Protein AF-A0A672KM22-F1 (afdb_monomer)

Structure (mmCIF, N/CA/C/O backbone):
data_AF-A0A672KM22-F1
#
_entry.id   AF-A0A672KM22-F1
#
loop_
_atom_site.group_PDB
_atom_site.id
_atom_site.type_symbol
_atom_site.label_atom_id
_atom_site.label_alt_id
_atom_site.label_comp_id
_atom_site.label_asym_id
_atom_site.label_entity_id
_atom_site.label_seq_id
_atom_site.pdbx_PDB_ins_code
_atom_site.Cartn_x
_atom_site.Cartn_y
_atom_site.Cartn_z
_atom_site.occupancy
_atom_site.B_iso_or_equiv
_atom_site.auth_seq_id
_atom_site.auth_comp_id
_atom_site.auth_asym_id
_atom_site.auth_atom_id
_atom_site.pdbx_PDB_model_num
ATOM 1 N N . MET A 1 1 ? -13.337 14.377 15.988 1.00 56.75 1 MET A N 1
ATOM 2 C CA . MET A 1 1 ? -12.026 13.808 15.593 1.00 56.75 1 MET A CA 1
ATOM 3 C C . MET A 1 1 ? -11.853 12.533 16.391 1.00 56.75 1 MET A C 1
ATOM 5 O O . MET A 1 1 ? -11.995 12.604 17.599 1.00 56.75 1 MET A O 1
ATOM 9 N N . LEU A 1 2 ? -11.592 11.397 15.748 1.00 61.38 2 LEU A N 1
ATOM 10 C CA . LEU A 1 2 ? -11.259 10.152 16.447 1.00 61.38 2 LEU A CA 1
ATOM 11 C C . LEU A 1 2 ? -9.819 9.777 16.088 1.00 61.38 2 LEU A C 1
ATOM 13 O O . LEU A 1 2 ? -9.446 9.804 14.911 1.00 61.38 2 LEU A O 1
ATOM 17 N N . PHE A 1 3 ? -9.016 9.470 17.103 1.00 71.12 3 PHE A N 1
ATOM 18 C CA . PHE A 1 3 ? -7.642 8.998 16.961 1.00 71.12 3 PHE A CA 1
ATOM 19 C C . PHE A 1 3 ? -7.593 7.546 17.422 1.00 71.12 3 PHE A C 1
ATOM 21 O O . PHE A 1 3 ? -8.008 7.242 18.535 1.00 71.12 3 PHE A O 1
ATOM 28 N N . SER A 1 4 ? -7.085 6.646 16.578 1.00 74.19 4 SER A N 1
ATOM 29 C CA . SER A 1 4 ? -6.873 5.251 16.969 1.00 74.19 4 SER A CA 1
ATOM 30 C C . SER A 1 4 ? -5.420 4.855 16.747 1.00 74.19 4 SER A C 1
ATOM 32 O O . SER A 1 4 ? -4.887 4.973 15.639 1.00 74.19 4 SER A O 1
ATOM 34 N N . SER A 1 5 ? -4.772 4.415 17.824 1.00 79.06 5 SER A N 1
ATOM 35 C CA . SER A 1 5 ? -3.373 3.997 17.834 1.00 79.06 5 SER A CA 1
ATOM 36 C C . SER A 1 5 ? -3.252 2.628 18.481 1.00 79.06 5 SER A C 1
ATOM 38 O O . SER A 1 5 ? -3.821 2.389 19.537 1.00 79.06 5 SER A O 1
ATOM 40 N N . SER A 1 6 ? -2.505 1.727 17.850 1.00 83.56 6 SER A N 1
ATOM 41 C CA . SER A 1 6 ? -2.311 0.363 18.349 1.00 83.56 6 SER A CA 1
ATOM 42 C C . SER A 1 6 ? -0.850 -0.081 18.226 1.00 83.56 6 SER A C 1
ATOM 44 O O . SER A 1 6 ? -0.169 0.216 17.236 1.00 83.56 6 SER A O 1
ATOM 46 N N . ARG A 1 7 ? -0.348 -0.772 19.260 1.00 85.75 7 ARG A N 1
ATOM 47 C CA . ARG A 1 7 ? 1.006 -1.343 19.322 1.00 85.75 7 ARG A CA 1
ATOM 48 C C . ARG A 1 7 ? 0.921 -2.828 19.652 1.00 85.75 7 ARG A C 1
ATOM 50 O O . ARG A 1 7 ? 0.237 -3.194 20.595 1.00 85.75 7 ARG A O 1
ATOM 57 N N . PHE A 1 8 ? 1.650 -3.649 18.904 1.00 83.75 8 PHE A N 1
ATOM 58 C CA . PHE A 1 8 ? 1.714 -5.092 19.122 1.00 83.75 8 PHE A CA 1
ATOM 59 C C . PHE A 1 8 ? 3.167 -5.572 19.066 1.00 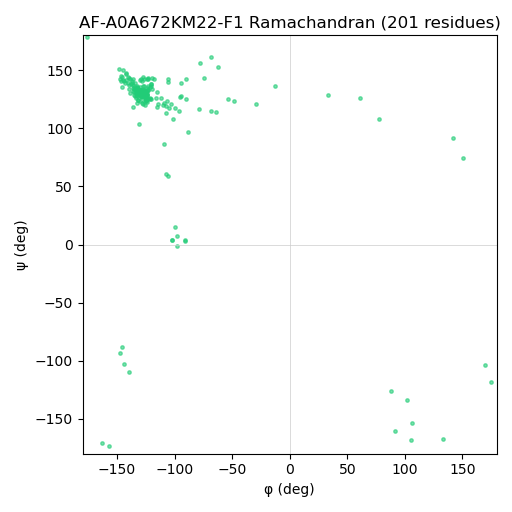83.75 8 PHE A C 1
ATOM 61 O O . PHE A 1 8 ? 3.911 -5.190 18.153 1.00 83.75 8 PHE A O 1
ATOM 68 N N . VAL A 1 9 ? 3.553 -6.408 20.031 1.00 86.44 9 VAL A N 1
ATOM 69 C CA . VAL A 1 9 ? 4.860 -7.072 20.108 1.00 86.44 9 VAL A CA 1
ATOM 70 C C . VAL A 1 9 ? 4.618 -8.561 20.333 1.00 86.44 9 VAL A C 1
ATOM 72 O O . VAL A 1 9 ? 3.845 -8.911 21.217 1.00 86.44 9 VAL A O 1
ATOM 75 N N . ALA A 1 10 ? 5.237 -9.424 19.528 1.00 81.25 10 ALA A N 1
ATOM 76 C CA . ALA A 1 10 ? 5.076 -10.873 19.656 1.00 81.25 10 ALA A CA 1
ATOM 77 C C . ALA A 1 10 ? 6.365 -11.642 19.322 1.00 81.25 10 ALA A C 1
ATOM 79 O O . ALA A 1 10 ? 7.154 -11.232 18.464 1.00 81.25 10 ALA A O 1
ATOM 80 N N . SER A 1 11 ? 6.544 -12.796 19.956 1.00 77.50 11 SER A N 1
ATOM 81 C CA . SER A 1 11 ? 7.552 -13.811 19.644 1.00 77.50 11 SER A CA 1
ATOM 82 C C . SER A 1 11 ? 6.824 -15.072 19.154 1.00 77.50 11 SER A C 1
ATOM 84 O O . SER A 1 11 ? 6.003 -15.613 19.884 1.00 77.50 11 SER A O 1
ATOM 86 N N . SER A 1 12 ? 7.101 -15.534 17.922 1.00 78.62 12 SER A N 1
ATOM 87 C CA . SER A 1 12 ? 6.491 -16.690 17.198 1.00 78.62 12 SER A CA 1
ATOM 88 C C . SER A 1 12 ? 5.491 -16.331 16.071 1.00 78.62 12 SER A C 1
ATOM 90 O O . SER A 1 12 ? 5.490 -15.205 15.573 1.00 78.62 12 SER A O 1
ATOM 92 N N . ARG A 1 13 ? 4.732 -17.317 15.539 1.00 81.25 13 ARG A N 1
ATOM 93 C CA . ARG A 1 13 ? 3.778 -17.123 14.422 1.00 81.25 13 ARG A CA 1
ATOM 94 C C . ARG A 1 13 ? 2.651 -16.179 14.860 1.00 81.25 13 ARG A C 1
ATOM 96 O O . ARG A 1 13 ? 1.842 -16.562 15.693 1.00 81.25 13 ARG A O 1
ATOM 103 N N . PHE A 1 14 ? 2.568 -14.991 14.265 1.00 82.69 14 PHE A N 1
ATOM 104 C CA . PHE A 1 14 ? 1.552 -13.988 14.603 1.00 82.69 14 PHE A CA 1
ATOM 105 C C . PHE A 1 14 ? 0.841 -13.464 13.347 1.00 82.69 14 PHE A C 1
ATOM 107 O O . PHE A 1 14 ? 1.466 -13.268 12.298 1.00 82.69 14 PHE A O 1
ATOM 114 N N . VAL A 1 15 ? -0.468 -13.231 13.451 1.00 81.88 15 VAL A N 1
ATOM 115 C CA . VAL A 1 15 ? -1.284 -12.591 12.414 1.00 81.88 15 VAL A CA 1
ATOM 116 C C . VAL A 1 15 ? -2.022 -11.425 13.051 1.00 81.88 15 VAL A C 1
ATOM 118 O O . VAL A 1 15 ? -2.750 -11.614 14.019 1.00 81.88 15 VAL A O 1
ATOM 121 N N . ALA A 1 16 ? -1.846 -10.226 12.503 1.00 82.00 16 ALA A N 1
ATOM 122 C CA . ALA A 1 16 ? -2.579 -9.049 12.943 1.00 82.00 16 ALA A CA 1
ATOM 123 C C . ALA A 1 16 ? -3.387 -8.431 11.809 1.00 82.00 16 ALA A C 1
ATOM 125 O O . ALA A 1 16 ? -2.884 -8.213 10.700 1.00 82.00 16 ALA A O 1
ATOM 126 N N . SER A 1 17 ? -4.627 -8.076 12.122 1.00 82.31 17 SER A N 1
ATOM 127 C CA . SER A 1 17 ? -5.545 -7.427 11.197 1.00 82.31 17 SER A CA 1
ATOM 128 C C . SER A 1 17 ? -6.200 -6.238 11.874 1.00 82.31 17 SER A C 1
ATOM 130 O O . SER A 1 17 ? -6.771 -6.366 12.951 1.00 82.31 17 SER A O 1
ATOM 132 N N . SER A 1 18 ? -6.135 -5.075 11.233 1.00 84.12 18 SER A N 1
ATOM 133 C CA . SER A 1 18 ? -6.836 -3.877 11.687 1.00 84.12 18 SER A CA 1
ATOM 134 C C . SER A 1 18 ? -7.712 -3.309 10.572 1.00 84.12 18 SER A C 1
ATOM 136 O O . SER A 1 18 ? -7.283 -3.172 9.421 1.00 84.12 18 SER A O 1
ATOM 138 N N . ARG A 1 19 ? -8.971 -2.999 10.901 1.00 85.19 19 ARG A N 1
ATOM 139 C CA . ARG A 1 19 ? -9.923 -2.359 9.988 1.00 85.19 19 ARG A CA 1
ATOM 140 C C . ARG A 1 19 ? -10.446 -1.085 10.626 1.00 85.19 19 ARG A C 1
ATOM 142 O O . ARG A 1 19 ? -10.983 -1.120 11.723 1.00 85.19 19 ARG A O 1
ATOM 149 N N . PHE A 1 20 ? -10.328 0.016 9.900 1.00 82.75 20 PHE A N 1
ATOM 150 C CA . PHE A 1 20 ? -10.847 1.306 10.329 1.00 82.75 20 PHE A CA 1
ATOM 151 C C . PHE A 1 20 ? -11.779 1.858 9.259 1.00 82.75 20 PHE A C 1
ATOM 153 O O . PHE A 1 20 ? -11.434 1.880 8.071 1.00 82.75 20 PHE A O 1
ATOM 160 N N . VAL A 1 21 ? -12.958 2.288 9.696 1.00 85.38 21 VAL A N 1
ATOM 161 C CA . VAL A 1 21 ? -13.950 2.984 8.879 1.00 85.38 21 VAL A CA 1
ATOM 162 C C . VAL A 1 21 ? -14.260 4.294 9.581 1.00 85.38 21 VAL A C 1
ATOM 164 O O . VAL A 1 21 ? -14.536 4.291 10.776 1.00 85.38 21 VAL A O 1
ATOM 167 N N . ALA A 1 22 ? -14.163 5.407 8.863 1.00 79.12 22 ALA A N 1
ATOM 168 C CA . ALA A 1 22 ? -14.443 6.717 9.430 1.00 79.12 22 ALA A CA 1
ATOM 169 C C . ALA A 1 22 ? -15.209 7.603 8.449 1.00 79.12 22 ALA A C 1
ATOM 171 O O . ALA A 1 22 ? -14.930 7.619 7.248 1.00 79.12 22 ALA A O 1
ATOM 172 N N . TYR A 1 23 ? -16.115 8.397 9.006 1.00 77.75 23 TYR A N 1
ATOM 173 C CA . TYR A 1 23 ? -16.799 9.492 8.336 1.00 77.75 23 TYR A CA 1
ATOM 174 C C . TYR A 1 23 ? -16.240 10.780 8.961 1.00 77.75 23 TYR A C 1
ATOM 176 O O . TYR A 1 23 ? -16.332 10.947 10.175 1.00 77.75 23 TYR A O 1
ATOM 184 N N . SER A 1 24 ? -15.618 11.671 8.176 1.00 82.00 24 SER A N 1
ATOM 185 C CA . SER A 1 24 ? -14.937 12.921 8.612 1.00 82.00 24 SER A CA 1
ATOM 186 C C . SER A 1 24 ? -13.425 12.811 8.930 1.00 82.00 24 SER A C 1
ATOM 188 O O . SER A 1 24 ? -12.726 11.948 8.402 1.00 82.00 24 SER A O 1
ATOM 190 N N . ARG A 1 25 ? -12.863 13.775 9.693 1.00 82.19 25 ARG A N 1
ATOM 191 C CA . ARG A 1 25 ? -11.418 13.882 10.004 1.00 82.19 25 ARG A CA 1
ATOM 192 C C . ARG A 1 25 ? -10.964 12.738 10.924 1.00 82.19 25 ARG A C 1
ATOM 194 O O . ARG A 1 25 ? -11.364 12.711 12.090 1.00 82.19 25 ARG A O 1
ATOM 201 N N . PHE A 1 26 ? -10.084 11.867 10.427 1.00 82.56 26 PHE A N 1
ATOM 202 C CA . PHE A 1 26 ? -9.570 10.710 11.171 1.00 82.56 26 PHE A CA 1
ATOM 203 C C . PHE A 1 26 ? -8.069 10.486 10.956 1.00 82.56 26 PHE A C 1
ATOM 205 O O . PHE A 1 26 ? -7.558 10.640 9.841 1.00 82.56 26 PHE A O 1
ATOM 212 N N . ALA A 1 27 ? -7.378 10.077 12.022 1.00 82.81 27 ALA A N 1
ATOM 213 C CA . ALA A 1 27 ? -5.979 9.675 11.975 1.00 82.81 27 ALA A CA 1
ATOM 214 C C . ALA A 1 27 ? -5.774 8.313 12.650 1.00 82.81 27 ALA A C 1
ATOM 216 O O . ALA A 1 27 ? -6.211 8.082 13.778 1.00 82.81 27 ALA A O 1
ATOM 217 N N . ALA A 1 28 ? -5.079 7.42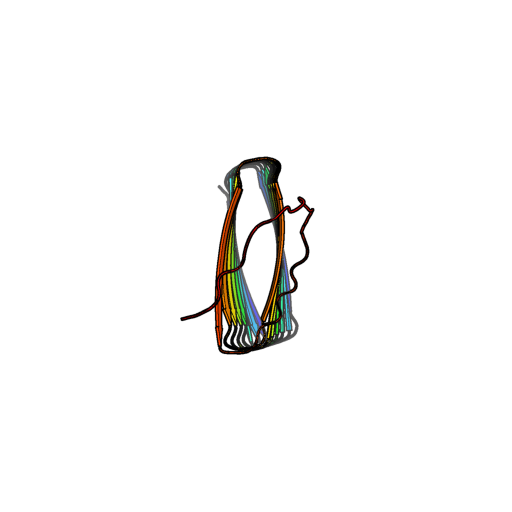3 11.945 1.00 82.25 28 ALA A N 1
ATOM 218 C CA . ALA A 1 28 ? -4.834 6.053 12.366 1.00 82.25 28 ALA A CA 1
ATOM 219 C C . ALA A 1 28 ? -3.339 5.751 12.418 1.00 82.25 28 ALA A C 1
ATOM 221 O O . ALA A 1 28 ? -2.606 6.052 11.467 1.00 82.25 28 ALA A O 1
ATOM 222 N N . SER A 1 29 ? -2.896 5.078 13.477 1.00 83.38 29 SER A N 1
ATOM 223 C CA . SER A 1 29 ? -1.536 4.559 13.545 1.00 83.38 29 SER A CA 1
ATOM 224 C C . SER A 1 29 ? -1.485 3.119 14.047 1.00 83.38 29 SER A C 1
ATOM 226 O O . SER A 1 29 ? -2.187 2.729 14.978 1.00 83.38 29 SER A O 1
ATOM 228 N N . SER A 1 30 ? -0.632 2.307 13.426 1.00 84.31 30 SER A N 1
ATOM 229 C CA . SER A 1 30 ? -0.354 0.957 13.91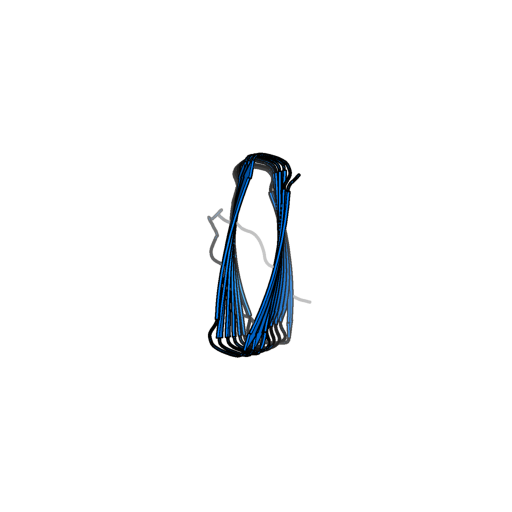6 1.00 84.31 30 SER A CA 1
ATOM 230 C C . SER A 1 30 ? 1.140 0.670 13.876 1.00 84.31 30 SER A C 1
ATOM 232 O O . SER A 1 30 ? 1.815 0.963 12.880 1.00 84.31 30 SER A O 1
ATOM 234 N N . ARG A 1 31 ? 1.662 0.099 14.965 1.00 85.94 31 ARG A N 1
ATOM 235 C CA . ARG A 1 31 ? 3.048 -0.361 15.070 1.00 85.94 31 ARG A CA 1
ATOM 236 C C . ARG A 1 31 ? 3.086 -1.826 15.466 1.00 85.94 31 ARG A C 1
ATOM 238 O O . ARG A 1 31 ? 2.525 -2.208 16.486 1.00 85.94 31 ARG A O 1
ATOM 245 N N . PHE A 1 32 ? 3.821 -2.609 14.693 1.00 84.81 32 PHE A N 1
ATOM 246 C CA . PHE A 1 32 ? 4.000 -4.027 14.949 1.00 84.81 32 PHE A CA 1
ATOM 247 C C . PHE A 1 32 ? 5.484 -4.381 14.979 1.00 84.81 32 PHE A C 1
ATOM 249 O O . PHE A 1 32 ? 6.240 -3.963 14.094 1.00 84.81 32 PHE A O 1
ATOM 256 N N . VAL A 1 33 ? 5.887 -5.144 15.991 1.00 86.38 33 VAL A N 1
ATOM 257 C CA . VAL A 1 33 ? 7.234 -5.702 16.136 1.00 86.38 33 VAL A CA 1
ATOM 258 C C . VAL A 1 33 ? 7.102 -7.201 16.361 1.00 86.38 33 VAL A C 1
ATOM 260 O O . VAL A 1 33 ? 6.337 -7.621 17.223 1.00 86.38 33 VAL A O 1
ATOM 263 N N . ALA A 1 34 ? 7.816 -8.013 15.588 1.00 82.81 34 ALA A N 1
ATOM 264 C CA . ALA A 1 34 ? 7.763 -9.459 15.761 1.00 82.81 34 ALA A CA 1
ATOM 265 C C . ALA A 1 34 ? 9.122 -10.137 15.588 1.00 82.81 34 ALA A C 1
ATOM 267 O O . ALA A 1 34 ? 9.904 -9.785 14.704 1.00 82.81 34 ALA A O 1
ATOM 268 N N . TYR A 1 35 ? 9.345 -11.174 16.386 1.00 80.81 35 TYR A N 1
ATOM 269 C CA . TYR A 1 35 ? 10.457 -12.107 16.246 1.00 80.81 35 TYR A CA 1
ATOM 270 C C . TYR A 1 35 ? 9.856 -13.421 15.727 1.00 80.81 35 TYR A C 1
ATOM 272 O O . TYR A 1 35 ? 9.073 -14.031 16.449 1.00 80.81 35 TYR A O 1
ATOM 280 N N . SER A 1 36 ? 10.170 -13.838 14.485 1.00 83.50 36 SER A N 1
ATOM 281 C CA . SER A 1 36 ? 9.603 -14.993 13.721 1.00 83.50 36 SER A CA 1
ATOM 282 C C . SER A 1 36 ? 8.631 -14.643 12.565 1.00 83.50 36 SER A C 1
ATOM 284 O O . SER A 1 36 ? 8.801 -13.628 11.887 1.00 83.50 36 SER A O 1
ATOM 286 N N . ARG A 1 37 ? 7.697 -15.550 12.208 1.00 83.56 37 ARG A N 1
ATOM 287 C CA . ARG A 1 37 ? 6.777 -15.387 11.064 1.00 83.56 37 ARG A CA 1
ATOM 288 C C . ARG A 1 37 ? 5.637 -14.450 11.447 1.00 83.56 37 ARG A C 1
ATOM 290 O O . ARG A 1 37 ? 4.823 -14.807 12.290 1.00 83.56 37 ARG A O 1
ATOM 297 N N . PHE A 1 38 ? 5.538 -13.310 10.779 1.00 83.94 38 PHE A N 1
ATOM 298 C CA . PHE A 1 38 ? 4.506 -12.321 11.062 1.00 83.94 38 PHE A CA 1
ATOM 299 C C . PHE A 1 38 ? 3.786 -11.878 9.787 1.00 83.94 38 PHE A C 1
ATOM 301 O O . PHE A 1 38 ? 4.420 -11.510 8.793 1.00 83.94 38 PHE A O 1
ATOM 308 N N . VAL A 1 39 ? 2.454 -11.921 9.821 1.00 84.25 39 VAL A N 1
ATOM 309 C CA . VAL A 1 39 ? 1.590 -11.404 8.758 1.00 84.25 39 VAL A CA 1
ATOM 310 C C . VAL A 1 39 ? 0.764 -10.265 9.319 1.00 84.25 39 VAL A C 1
ATOM 312 O O . VAL A 1 39 ? 0.071 -10.422 10.320 1.00 84.25 39 VAL A O 1
ATOM 315 N N . ALA A 1 40 ? 0.816 -9.118 8.658 1.00 83.00 40 ALA A N 1
ATOM 316 C CA . ALA A 1 40 ? 0.072 -7.954 9.085 1.00 83.00 40 ALA A CA 1
ATOM 317 C C . ALA A 1 40 ? -0.780 -7.395 7.956 1.00 83.00 40 ALA A C 1
ATOM 319 O O . ALA A 1 40 ? -0.331 -7.254 6.815 1.00 83.00 40 ALA A O 1
ATOM 320 N N . SER A 1 41 ? -2.013 -7.045 8.289 1.00 83.31 41 SER A N 1
ATOM 321 C CA . SER A 1 41 ? -2.956 -6.456 7.358 1.00 83.31 41 SER A CA 1
ATOM 322 C C . SER A 1 41 ? -3.623 -5.238 7.976 1.00 83.31 41 SER A C 1
ATOM 324 O O . SER A 1 41 ? -4.052 -5.252 9.129 1.00 83.31 41 SER A O 1
ATOM 326 N N . SER A 1 42 ? -3.715 -4.166 7.199 1.00 83.50 42 SER A N 1
ATOM 327 C CA . SER A 1 42 ? -4.459 -2.982 7.608 1.00 83.50 42 SER A CA 1
ATOM 328 C C . SER A 1 42 ? -5.336 -2.501 6.465 1.00 83.50 42 SER A C 1
ATOM 330 O O . SER A 1 42 ? -4.867 -2.312 5.336 1.00 83.50 42 SER A O 1
ATOM 332 N N . ARG A 1 43 ? -6.625 -2.316 6.758 1.00 84.75 43 ARG A N 1
ATOM 333 C CA . ARG A 1 43 ? -7.607 -1.772 5.823 1.00 84.75 43 ARG A CA 1
ATOM 334 C C . ARG A 1 43 ? -8.208 -0.501 6.390 1.00 84.75 43 ARG A C 1
ATOM 336 O O . ARG A 1 43 ? -8.802 -0.511 7.462 1.00 84.75 43 ARG A O 1
ATOM 343 N N . PHE A 1 44 ? -8.123 0.563 5.613 1.00 83.31 44 PHE A N 1
ATOM 344 C CA . PHE A 1 44 ? -8.702 1.843 5.978 1.00 83.31 44 PHE A CA 1
ATOM 345 C C . PHE A 1 44 ? -9.663 2.298 4.890 1.00 83.31 44 PHE A C 1
ATOM 347 O O . PHE A 1 44 ? -9.328 2.274 3.701 1.00 83.31 44 PHE A O 1
ATOM 354 N N . VAL A 1 45 ? -10.865 2.678 5.306 1.00 85.00 45 VAL A N 1
ATOM 355 C CA . VAL A 1 45 ? -11.901 3.244 4.445 1.00 85.00 45 VAL A CA 1
ATOM 356 C C . VAL A 1 45 ? -12.357 4.546 5.077 1.00 85.00 45 VAL A C 1
ATOM 358 O O . VAL A 1 45 ? -12.695 4.568 6.257 1.00 85.00 45 VAL A O 1
ATOM 361 N N . ALA A 1 46 ? -12.351 5.630 4.311 1.00 81.94 46 ALA A N 1
ATOM 362 C CA . ALA A 1 46 ? -12.806 6.910 4.826 1.00 81.94 46 ALA A CA 1
ATOM 363 C C . ALA A 1 46 ? -13.569 7.726 3.791 1.00 81.94 46 ALA A C 1
ATOM 365 O O . ALA A 1 46 ? -13.241 7.711 2.603 1.00 81.94 46 ALA A O 1
ATOM 366 N N . SER A 1 47 ? -14.531 8.500 4.276 1.00 79.19 47 SER A N 1
ATOM 367 C CA . SER A 1 47 ? -15.113 9.627 3.558 1.00 79.19 47 SER A CA 1
ATOM 368 C C . SER A 1 47 ? -14.650 10.923 4.228 1.00 79.19 47 SER A C 1
ATOM 370 O O . SER A 1 47 ? -14.878 11.123 5.420 1.00 79.19 47 SER A O 1
ATOM 372 N N . SER A 1 48 ? -13.977 11.806 3.475 1.00 83.62 48 SER A N 1
ATOM 373 C CA . SER A 1 48 ? -13.351 13.086 3.895 1.00 83.62 48 SER A CA 1
ATOM 374 C C . SER A 1 48 ? -11.818 13.070 4.092 1.00 83.62 48 SER A C 1
ATOM 376 O O . SER A 1 48 ? -11.080 12.684 3.185 1.00 83.62 48 SER A O 1
ATOM 378 N N . ARG A 1 49 ? -11.295 13.638 5.199 1.00 82.56 49 ARG A N 1
ATOM 379 C CA . ARG A 1 49 ? -9.851 13.823 5.448 1.00 82.56 49 ARG A CA 1
ATOM 380 C C . ARG A 1 49 ? -9.327 12.684 6.306 1.00 82.56 49 ARG A C 1
ATOM 382 O O . ARG A 1 49 ? -9.674 12.597 7.480 1.00 82.56 49 ARG A O 1
ATOM 389 N N . PHE A 1 50 ? -8.439 11.879 5.746 1.00 83.50 50 PHE A N 1
ATOM 390 C CA . PHE A 1 50 ? -7.912 10.710 6.427 1.00 83.50 50 PHE A CA 1
ATOM 391 C C . PHE A 1 50 ? -6.386 10.630 6.327 1.00 83.50 50 PHE A C 1
ATOM 393 O O . PHE A 1 50 ? -5.812 10.807 5.247 1.00 83.50 50 PHE A O 1
ATOM 400 N N . VAL A 1 51 ? -5.740 10.319 7.451 1.00 83.69 51 VAL A N 1
ATOM 401 C CA . VAL A 1 51 ? -4.300 10.059 7.530 1.00 83.69 51 VAL A CA 1
ATOM 402 C C . VAL A 1 51 ? -4.068 8.693 8.164 1.00 83.69 51 VAL A C 1
ATOM 404 O O . VAL A 1 51 ? -4.508 8.451 9.284 1.00 83.69 51 VAL A O 1
ATOM 407 N N . ALA A 1 52 ? -3.337 7.810 7.487 1.00 82.50 52 ALA A N 1
ATOM 408 C CA . ALA A 1 52 ? -2.866 6.574 8.101 1.00 82.50 52 ALA A CA 1
ATOM 409 C C . ALA A 1 52 ? -1.364 6.412 8.037 1.00 82.50 52 ALA A C 1
ATOM 411 O O . ALA A 1 52 ? -0.706 6.677 7.025 1.00 82.50 52 ALA A O 1
ATOM 412 N N . TYR A 1 53 ? -0.860 5.851 9.124 1.00 82.50 53 TYR A N 1
ATOM 413 C CA . TYR A 1 53 ? 0.520 5.476 9.255 1.00 82.50 53 TYR A CA 1
ATOM 414 C C . TYR A 1 53 ? 0.641 4.031 9.742 1.00 82.50 53 TYR A C 1
ATOM 416 O O . TYR A 1 53 ? 0.052 3.647 10.751 1.00 82.50 53 TYR A O 1
ATOM 424 N N . SER A 1 54 ? 1.467 3.233 9.072 1.00 82.75 54 SER A N 1
ATOM 425 C CA . SER A 1 54 ? 1.765 1.871 9.522 1.00 82.75 54 SER A CA 1
ATOM 426 C C . SER A 1 54 ? 3.271 1.630 9.582 1.00 82.75 54 SER A C 1
ATOM 428 O O . SER A 1 54 ? 4.002 1.926 8.633 1.00 82.75 54 SER A O 1
ATOM 430 N N . ARG A 1 55 ? 3.740 1.105 10.718 1.00 84.81 55 ARG A N 1
ATOM 431 C CA . ARG A 1 55 ? 5.143 0.760 10.982 1.00 84.81 55 ARG A CA 1
ATOM 432 C C . ARG A 1 55 ? 5.238 -0.724 11.308 1.00 84.81 55 ARG A C 1
ATOM 434 O O . ARG A 1 55 ? 4.606 -1.178 12.257 1.00 84.81 55 ARG A O 1
ATOM 441 N N . PHE A 1 56 ? 6.071 -1.451 10.579 1.00 84.81 56 PHE A N 1
ATOM 442 C CA . PHE A 1 56 ? 6.306 -2.862 10.856 1.00 84.81 56 PHE A CA 1
ATOM 443 C C . PHE A 1 56 ? 7.801 -3.160 10.890 1.00 84.81 56 PHE A C 1
ATOM 445 O O . PHE A 1 56 ? 8.545 -2.729 10.002 1.00 84.81 56 PHE A O 1
ATOM 452 N N . ALA A 1 57 ? 8.221 -3.881 11.926 1.00 86.31 57 ALA A N 1
ATOM 453 C CA . ALA A 1 57 ? 9.580 -4.359 12.112 1.00 86.31 57 ALA A CA 1
ATOM 454 C C . ALA A 1 57 ? 9.555 -5.859 12.416 1.00 86.31 57 ALA A C 1
ATOM 456 O O . ALA A 1 57 ? 8.761 -6.301 13.246 1.00 86.31 57 ALA A O 1
ATOM 457 N N . ALA A 1 58 ? 10.406 -6.638 11.753 1.00 84.12 58 ALA A N 1
ATOM 458 C CA . ALA A 1 58 ? 10.485 -8.066 12.024 1.00 84.12 58 ALA A CA 1
ATOM 459 C C . ALA A 1 58 ? 11.886 -8.645 11.834 1.00 84.12 58 ALA A C 1
ATOM 461 O O . ALA A 1 58 ? 12.584 -8.319 10.874 1.00 84.12 58 ALA A O 1
ATOM 462 N N . SER A 1 59 ? 12.253 -9.586 12.695 1.00 81.56 59 SER A N 1
ATOM 463 C CA . SER A 1 59 ? 13.498 -10.353 12.615 1.00 81.56 59 SER A CA 1
ATOM 464 C C . SER A 1 59 ? 13.233 -11.783 12.136 1.00 81.56 59 SER A C 1
ATOM 466 O O . SER A 1 59 ? 13.459 -12.732 12.874 1.00 81.56 59 SER A O 1
ATOM 468 N N . SER A 1 60 ? 12.645 -11.951 10.936 1.00 83.44 60 SER A N 1
ATOM 469 C CA . SER A 1 60 ? 12.491 -13.239 10.214 1.00 83.44 60 SER A CA 1
ATOM 470 C C . SER A 1 60 ? 11.658 -13.074 8.921 1.00 83.44 60 SER A C 1
ATOM 472 O O . SER A 1 60 ? 12.069 -12.373 7.993 1.00 83.44 60 SER A O 1
ATOM 474 N N . ARG A 1 61 ? 10.498 -13.749 8.813 1.00 84.31 61 ARG A N 1
ATOM 475 C CA . ARG A 1 61 ? 9.599 -13.733 7.654 1.00 84.31 61 ARG A CA 1
ATOM 476 C C . ARG A 1 61 ? 8.464 -12.778 7.950 1.00 84.31 61 ARG A C 1
ATOM 478 O O . ARG A 1 61 ? 7.674 -13.032 8.852 1.00 84.31 61 ARG A O 1
ATOM 485 N N . PHE A 1 62 ? 8.368 -11.729 7.157 1.00 84.44 62 PHE A N 1
ATOM 486 C CA . PHE A 1 62 ? 7.360 -10.712 7.336 1.00 84.44 62 PHE A CA 1
ATOM 487 C C . PHE A 1 62 ? 6.605 -10.447 6.045 1.00 84.44 62 PHE A C 1
ATOM 489 O O . PHE A 1 62 ? 7.207 -10.234 4.988 1.00 84.44 62 PHE A O 1
ATOM 496 N N . VAL A 1 63 ? 5.281 -10.447 6.158 1.00 84.81 63 VAL A N 1
ATOM 497 C CA . VAL A 1 63 ? 4.380 -10.115 5.063 1.00 84.81 63 VAL A CA 1
ATOM 498 C C . VAL A 1 63 ? 3.437 -9.011 5.507 1.00 84.81 63 VAL A C 1
ATOM 500 O O . VAL A 1 63 ? 2.739 -9.146 6.509 1.00 84.81 63 VAL A O 1
ATOM 503 N N . ALA A 1 64 ? 3.390 -7.934 4.730 1.00 83.50 64 ALA A N 1
ATOM 504 C CA . ALA A 1 64 ? 2.465 -6.840 4.958 1.00 83.50 64 ALA A CA 1
ATOM 505 C C . ALA A 1 64 ? 1.532 -6.570 3.802 1.00 83.50 64 ALA A C 1
ATOM 507 O O . ALA A 1 64 ? 1.952 -6.441 2.649 1.00 83.50 64 ALA A O 1
ATOM 508 N N . TYR A 1 65 ? 0.284 -6.323 4.169 1.00 83.12 65 TYR A N 1
ATOM 509 C CA . TYR A 1 65 ? -0.743 -5.845 3.273 1.00 83.12 65 TYR A CA 1
ATOM 510 C C . TYR A 1 65 ? -1.332 -4.556 3.816 1.00 83.12 65 TYR A C 1
ATOM 512 O O . TYR A 1 65 ? -1.818 -4.495 4.944 1.00 83.12 65 TYR A O 1
ATOM 520 N N . SER A 1 66 ? -1.335 -3.519 2.992 1.00 82.50 66 SER A N 1
ATOM 521 C CA . SER A 1 66 ? -2.026 -2.282 3.314 1.00 82.50 66 SER A CA 1
ATOM 522 C C . SER A 1 66 ? -2.987 -1.915 2.191 1.00 82.50 66 SER A C 1
ATOM 524 O O . SER A 1 66 ? -2.631 -1.890 1.008 1.00 82.50 66 SER A O 1
ATOM 526 N N . ARG A 1 67 ? -4.253 -1.691 2.554 1.00 83.69 67 ARG A N 1
ATOM 527 C CA . ARG A 1 67 ? -5.292 -1.254 1.624 1.00 83.69 67 ARG A CA 1
ATOM 528 C C . ARG A 1 67 ? -5.941 0.008 2.143 1.00 83.69 67 ARG A C 1
ATOM 530 O O . ARG A 1 67 ? -6.455 0.034 3.258 1.00 83.69 67 ARG A O 1
ATOM 537 N N . PHE A 1 68 ? -5.991 1.010 1.284 1.00 83.19 68 PHE A N 1
ATOM 538 C CA . PHE A 1 68 ? -6.622 2.268 1.616 1.00 83.19 68 PHE A CA 1
ATOM 539 C C . PHE A 1 68 ? -7.567 2.704 0.509 1.00 83.19 68 PHE A C 1
ATOM 541 O O . PHE A 1 68 ? -7.218 2.658 -0.675 1.00 83.19 68 PHE A O 1
ATOM 548 N N . VAL A 1 69 ? -8.767 3.102 0.917 1.00 85.44 69 VAL A N 1
ATOM 549 C CA . VAL A 1 69 ? -9.822 3.602 0.040 1.00 85.44 69 VAL A CA 1
ATOM 550 C C . VAL A 1 69 ? -10.347 4.896 0.635 1.00 85.44 69 VAL A C 1
ATOM 552 O O . VAL A 1 69 ? -10.693 4.927 1.816 1.00 85.44 69 VAL A O 1
ATOM 555 N N . ALA A 1 70 ? -10.410 5.952 -0.170 1.00 83.25 70 ALA A N 1
ATOM 556 C CA . ALA A 1 70 ? -10.965 7.212 0.293 1.00 83.25 70 ALA A CA 1
ATOM 557 C C . ALA A 1 70 ? -11.731 7.983 -0.777 1.00 83.25 70 ALA A C 1
ATOM 559 O O . ALA A 1 70 ? -11.293 8.101 -1.924 1.00 83.25 70 ALA A O 1
ATOM 560 N N . SER A 1 71 ? -12.832 8.597 -0.359 1.00 80.94 71 SER A N 1
ATOM 561 C CA . SER A 1 71 ? -13.440 9.734 -1.046 1.00 80.94 71 SER A CA 1
ATOM 562 C C . SER A 1 71 ? -12.917 11.023 -0.393 1.00 80.94 71 SER A C 1
ATOM 564 O O . SER A 1 71 ? -12.946 11.158 0.826 1.00 80.94 71 SER A O 1
ATOM 566 N N . SER A 1 72 ? -12.386 11.962 -1.192 1.00 83.94 72 SER A N 1
ATOM 567 C CA . SER A 1 72 ? -11.702 13.210 -0.776 1.00 83.94 72 SER A CA 1
ATOM 568 C C . SER A 1 72 ? -10.179 13.146 -0.514 1.00 83.94 72 SER A C 1
ATOM 570 O O . SER A 1 72 ? -9.423 12.863 -1.444 1.00 83.94 72 SER A O 1
ATOM 572 N N . ARG A 1 73 ? -9.690 13.572 0.669 1.00 84.12 73 ARG A N 1
ATOM 573 C CA . ARG A 1 73 ? -8.261 13.842 0.940 1.00 84.12 73 ARG A CA 1
ATOM 574 C C . ARG A 1 73 ? -7.665 12.723 1.772 1.00 84.12 73 ARG A C 1
ATOM 576 O O . ARG A 1 73 ? -8.027 12.548 2.932 1.00 84.12 73 ARG A O 1
ATOM 583 N N . PHE A 1 74 ? -6.685 12.047 1.205 1.00 83.62 74 PHE A N 1
ATOM 584 C CA . PHE A 1 74 ? -6.093 10.883 1.821 1.00 83.62 74 PHE A CA 1
ATOM 585 C C . PHE A 1 74 ? -4.568 10.946 1.798 1.00 83.62 74 PHE A C 1
ATOM 587 O O . PHE A 1 74 ? -3.957 11.194 0.754 1.00 83.62 74 PHE A O 1
ATOM 594 N N . VAL A 1 75 ? -3.963 10.672 2.952 1.00 84.06 75 VAL A N 1
ATOM 595 C CA . VAL A 1 75 ? -2.517 10.511 3.099 1.00 84.06 75 VAL A CA 1
ATOM 596 C C . VAL A 1 75 ? -2.231 9.158 3.736 1.00 84.06 75 VAL A C 1
ATOM 598 O O . VAL A 1 75 ? -2.683 8.883 4.847 1.00 84.06 75 VAL A O 1
ATOM 601 N N . ALA A 1 76 ? -1.437 8.328 3.063 1.00 82.75 76 ALA A N 1
ATOM 602 C CA . ALA A 1 76 ? -0.874 7.128 3.669 1.00 82.75 76 ALA A CA 1
ATOM 603 C C . ALA A 1 76 ? 0.636 7.156 3.673 1.00 82.75 76 ALA A C 1
ATOM 605 O O . ALA A 1 76 ? 1.288 7.547 2.704 1.00 82.75 76 ALA A O 1
ATOM 606 N N . SER A 1 77 ? 1.185 6.621 4.751 1.00 83.19 77 SER A N 1
ATOM 607 C CA . SER A 1 77 ? 2.594 6.291 4.827 1.00 83.19 77 SER A CA 1
ATOM 608 C C . SER A 1 77 ? 2.771 4.914 5.437 1.00 83.19 77 SER A C 1
ATOM 610 O O . SER A 1 77 ? 2.183 4.586 6.466 1.00 83.19 77 SER A O 1
ATOM 612 N N . SER A 1 78 ? 3.615 4.104 4.813 1.00 82.56 78 SER A N 1
ATOM 613 C CA . SER A 1 78 ? 3.963 2.790 5.338 1.00 82.56 78 SER A CA 1
ATOM 614 C C . SER A 1 78 ? 5.472 2.619 5.391 1.00 82.56 78 SER A C 1
ATOM 616 O O . SER A 1 78 ? 6.163 2.837 4.390 1.00 82.56 78 SER A O 1
ATOM 618 N N . ARG A 1 79 ? 5.982 2.225 6.561 1.00 84.19 79 ARG A N 1
ATOM 619 C CA . ARG A 1 79 ? 7.395 1.918 6.772 1.00 84.19 79 ARG A CA 1
ATOM 620 C C . ARG A 1 79 ? 7.568 0.486 7.227 1.00 84.19 79 ARG A C 1
ATOM 622 O O . ARG A 1 79 ? 6.896 0.010 8.140 1.00 84.19 79 ARG A O 1
ATOM 629 N N . PHE A 1 80 ? 8.561 -0.135 6.625 1.00 84.06 80 PHE A N 1
ATOM 630 C CA . PHE A 1 80 ? 8.817 -1.542 6.765 1.00 84.06 80 PHE A CA 1
ATOM 631 C C . PHE A 1 80 ? 10.308 -1.816 6.900 1.00 84.06 80 PHE A C 1
ATOM 633 O O . PHE A 1 80 ? 11.103 -1.311 6.102 1.00 84.06 80 PHE A O 1
ATOM 640 N N . VAL A 1 81 ? 10.668 -2.600 7.914 1.00 85.44 81 VAL A N 1
ATOM 641 C CA . VAL A 1 81 ? 12.048 -2.997 8.205 1.00 85.44 81 VAL A CA 1
ATOM 642 C C . VAL A 1 81 ? 12.078 -4.489 8.512 1.00 85.44 81 VAL A C 1
ATOM 644 O O . VAL A 1 81 ? 11.308 -4.951 9.354 1.00 85.44 81 VAL A O 1
ATOM 647 N N . ALA A 1 82 ? 12.953 -5.248 7.856 1.00 83.62 82 ALA A N 1
ATOM 648 C CA . ALA A 1 82 ? 13.152 -6.648 8.217 1.00 83.62 82 ALA A CA 1
ATOM 649 C C . ALA A 1 82 ? 14.573 -7.151 7.975 1.00 83.62 82 ALA A C 1
ATOM 651 O O . ALA A 1 82 ? 15.236 -6.714 7.035 1.00 83.62 82 ALA A O 1
ATOM 652 N N . SER A 1 83 ? 15.001 -8.126 8.779 1.00 82.62 83 SER A N 1
ATOM 653 C CA . SER A 1 83 ? 16.341 -8.713 8.676 1.00 82.62 83 SER A CA 1
ATOM 654 C C . SER A 1 83 ? 16.429 -10.037 7.900 1.00 82.62 83 SER A C 1
ATOM 656 O O . SER A 1 83 ? 17.485 -10.662 7.878 1.00 82.62 83 SER A O 1
ATOM 658 N N . SER A 1 84 ? 15.357 -10.504 7.237 1.00 82.38 84 SER A N 1
ATOM 659 C CA . SER A 1 84 ? 15.424 -11.732 6.413 1.00 82.38 84 SER A CA 1
ATOM 660 C C . SER A 1 84 ? 14.508 -11.729 5.177 1.00 82.38 84 SER A C 1
ATOM 662 O O . SER A 1 84 ? 14.903 -11.280 4.100 1.00 82.38 84 SER A O 1
ATOM 664 N N . ARG A 1 85 ? 13.282 -12.267 5.269 1.00 83.81 85 ARG A N 1
ATOM 665 C CA . ARG A 1 85 ? 12.356 -12.349 4.126 1.00 83.81 85 ARG A CA 1
ATOM 666 C C . ARG A 1 85 ? 11.244 -11.349 4.321 1.00 83.81 85 ARG A C 1
ATOM 668 O O . ARG A 1 85 ? 10.473 -11.462 5.269 1.00 83.81 85 ARG A O 1
ATOM 675 N N . PHE A 1 86 ? 11.146 -10.420 3.389 1.00 83.88 86 PHE A N 1
ATOM 676 C CA . PHE A 1 86 ? 10.177 -9.355 3.444 1.00 83.88 86 PHE A CA 1
ATOM 677 C C . PHE A 1 86 ? 9.351 -9.313 2.164 1.00 83.88 86 PHE A C 1
ATOM 679 O O . PHE A 1 86 ? 9.900 -9.219 1.064 1.00 83.88 86 PHE A O 1
ATOM 686 N N . ALA A 1 87 ? 8.033 -9.320 2.321 1.00 83.75 87 ALA A N 1
ATOM 687 C CA . ALA A 1 87 ? 7.107 -9.009 1.249 1.00 83.75 87 ALA A CA 1
ATOM 688 C C . ALA A 1 87 ? 6.153 -7.903 1.694 1.00 83.75 87 ALA A C 1
ATOM 690 O O . ALA A 1 87 ? 5.559 -7.983 2.771 1.00 83.75 87 ALA A O 1
ATOM 691 N N . ALA A 1 88 ? 5.966 -6.890 0.853 1.00 82.38 88 ALA A N 1
ATOM 692 C CA . ALA A 1 88 ? 4.911 -5.920 1.078 1.00 82.38 88 ALA A CA 1
ATOM 693 C C . ALA A 1 88 ? 4.141 -5.554 -0.163 1.00 82.38 88 ALA A C 1
ATOM 695 O O . ALA A 1 88 ? 4.677 -5.353 -1.255 1.00 82.38 88 ALA A O 1
ATOM 696 N N . TYR A 1 89 ? 2.858 -5.379 0.090 1.00 82.94 89 TYR A N 1
ATOM 697 C CA . TYR A 1 89 ? 1.873 -5.077 -0.909 1.00 82.94 89 TYR A CA 1
ATOM 698 C C . TYR A 1 89 ? 1.045 -3.909 -0.419 1.00 82.94 89 TYR A C 1
ATOM 700 O O . TYR A 1 89 ? 0.446 -3.956 0.658 1.00 82.94 89 TYR A O 1
ATOM 708 N N . SER A 1 90 ? 0.997 -2.866 -1.232 1.00 81.56 90 SER A N 1
ATOM 709 C CA . SER A 1 90 ? 0.184 -1.697 -0.949 1.00 81.56 90 SER A CA 1
ATOM 710 C C . SER A 1 90 ? -0.788 -1.450 -2.098 1.00 81.56 90 SER A C 1
ATOM 712 O O . SER A 1 90 ? -0.441 -1.525 -3.283 1.00 81.56 90 SER A O 1
ATOM 714 N N . ARG A 1 91 ? -2.055 -1.215 -1.747 1.00 82.75 91 ARG A N 1
ATOM 715 C CA . ARG A 1 91 ? -3.097 -0.829 -2.699 1.00 82.75 91 ARG A CA 1
ATOM 716 C C . ARG A 1 91 ? -3.804 0.420 -2.220 1.00 82.75 91 ARG A C 1
ATOM 718 O O . ARG A 1 91 ? -4.300 0.479 -1.095 1.00 82.75 91 ARG A O 1
ATOM 725 N N . PHE A 1 92 ? -3.923 1.363 -3.135 1.00 82.56 92 PHE A N 1
ATOM 726 C CA . PHE A 1 92 ? -4.496 2.661 -2.865 1.00 82.56 92 PHE A CA 1
ATOM 727 C C . PHE A 1 92 ? -5.502 3.039 -3.945 1.00 82.56 92 PHE A C 1
ATOM 729 O O . PHE A 1 92 ? -5.202 2.931 -5.135 1.00 82.56 92 PHE A O 1
ATOM 736 N N . VAL A 1 93 ? -6.686 3.464 -3.512 1.00 84.88 93 VAL A N 1
ATOM 737 C CA . VAL A 1 93 ? -7.766 3.937 -4.382 1.00 84.88 93 VAL A CA 1
ATOM 738 C C . VAL A 1 93 ? -8.300 5.248 -3.825 1.00 84.88 93 VAL A C 1
ATOM 740 O O . VAL A 1 93 ? -8.632 5.320 -2.639 1.00 84.88 93 VAL A O 1
ATOM 743 N N . ALA A 1 94 ? -8.385 6.277 -4.665 1.00 83.44 94 ALA A N 1
ATOM 744 C CA . ALA A 1 94 ? -8.923 7.563 -4.245 1.00 83.44 94 ALA A CA 1
ATOM 745 C C . ALA A 1 94 ? -9.672 8.310 -5.342 1.00 83.44 94 ALA A C 1
ATOM 747 O O . ALA A 1 94 ? -9.250 8.332 -6.496 1.00 83.44 94 ALA A O 1
ATOM 748 N N . TYR A 1 95 ? -10.725 9.014 -4.933 1.00 84.62 95 TYR A N 1
ATOM 749 C CA . TYR A 1 95 ? -11.574 9.772 -5.853 1.00 84.62 95 TYR A CA 1
ATOM 750 C C . TYR A 1 95 ? -11.254 11.275 -5.932 1.00 84.62 95 TYR A C 1
ATOM 752 O O . TYR A 1 95 ? -11.923 12.007 -6.653 1.00 84.62 95 TYR A O 1
ATOM 760 N N . SER A 1 96 ? -10.271 11.782 -5.170 1.00 84.00 96 SER A N 1
ATOM 761 C CA . SER A 1 96 ? -9.900 13.210 -5.232 1.00 84.00 96 SER A CA 1
ATOM 762 C C . SER A 1 96 ? -8.405 13.467 -5.020 1.00 84.00 96 SER A C 1
ATOM 764 O O . SER A 1 96 ? -7.645 13.536 -5.979 1.00 84.00 96 SER A O 1
ATOM 766 N N . ARG A 1 97 ? -7.941 13.640 -3.777 1.00 84.62 97 ARG A N 1
ATOM 767 C CA . ARG A 1 97 ? -6.549 13.989 -3.462 1.00 84.62 97 ARG A CA 1
ATOM 768 C C . ARG A 1 97 ? -5.895 12.868 -2.692 1.00 84.62 97 ARG A C 1
ATOM 770 O O . ARG A 1 97 ? -6.288 12.586 -1.564 1.00 84.62 97 ARG A O 1
ATOM 777 N N . PHE A 1 98 ? -4.854 12.301 -3.276 1.00 83.19 98 PHE A N 1
ATOM 778 C CA . PHE A 1 98 ? -4.153 11.186 -2.683 1.00 83.19 98 PHE A CA 1
ATOM 779 C C . PHE A 1 98 ? -2.646 11.407 -2.673 1.00 83.19 98 PHE A C 1
ATOM 781 O O . PHE A 1 98 ? -2.039 11.704 -3.705 1.00 83.19 98 PHE A O 1
ATOM 788 N N . VAL A 1 99 ? -2.049 11.190 -1.503 1.00 83.69 99 VAL A N 1
ATOM 789 C CA . VAL A 1 99 ? -0.601 11.120 -1.323 1.00 83.69 99 VAL A CA 1
ATOM 790 C C . VAL A 1 99 ? -0.250 9.790 -0.665 1.00 83.69 99 VAL A C 1
ATOM 792 O O . VAL A 1 99 ? -0.735 9.488 0.426 1.00 83.69 99 VAL A O 1
ATOM 795 N N . ALA A 1 100 ? 0.627 9.013 -1.300 1.00 81.75 100 ALA A N 1
ATOM 796 C CA . ALA A 1 100 ? 1.269 7.876 -0.648 1.00 81.75 100 ALA A CA 1
ATOM 797 C C . ALA A 1 100 ? 2.768 8.046 -0.570 1.00 81.75 100 ALA A C 1
ATOM 799 O O . ALA A 1 100 ? 3.432 8.431 -1.535 1.00 81.75 100 ALA A O 1
ATOM 800 N N . SER A 1 101 ? 3.295 7.592 0.558 1.00 82.19 101 SER A N 1
ATOM 801 C CA . SER A 1 101 ? 4.695 7.248 0.678 1.00 82.19 101 SER A CA 1
ATOM 802 C C . SER A 1 101 ? 4.859 5.803 1.134 1.00 82.19 101 SER A C 1
ATOM 804 O O . SER A 1 101 ? 4.104 5.276 1.959 1.00 82.19 101 SER A O 1
ATOM 806 N N . SER A 1 102 ? 5.866 5.129 0.595 1.00 80.88 102 SER A N 1
ATOM 807 C CA . SER A 1 102 ? 6.282 3.829 1.105 1.00 80.88 102 SER A CA 1
ATOM 808 C C . SER A 1 102 ? 7.797 3.765 1.218 1.00 80.88 102 SER A C 1
ATOM 810 O O . SER A 1 102 ? 8.523 4.125 0.287 1.00 80.88 102 SER A O 1
ATOM 812 N N . ARG A 1 103 ? 8.278 3.317 2.382 1.00 82.12 103 ARG A N 1
ATOM 813 C CA . ARG A 1 103 ? 9.700 3.085 2.634 1.00 82.12 103 ARG A CA 1
ATOM 814 C C . ARG A 1 103 ? 9.934 1.662 3.092 1.00 82.12 103 ARG A C 1
ATOM 816 O O . ARG A 1 103 ? 9.307 1.185 4.037 1.00 82.12 103 ARG A O 1
ATOM 823 N N . PHE A 1 104 ? 10.930 1.061 2.472 1.00 82.75 104 PHE A N 1
ATOM 824 C CA . PHE A 1 104 ? 11.279 -0.320 2.683 1.00 82.75 104 PHE A CA 1
ATOM 825 C C . PHE A 1 104 ? 12.779 -0.490 2.867 1.00 82.75 104 PHE A C 1
ATOM 827 O O . PHE A 1 104 ? 13.564 0.044 2.080 1.00 82.75 104 PHE A O 1
ATOM 834 N N . VAL A 1 105 ? 13.150 -1.231 3.908 1.00 83.62 105 VAL A N 1
ATOM 835 C CA . VAL A 1 105 ? 14.535 -1.581 4.227 1.00 83.62 105 VAL A CA 1
ATOM 836 C C . VAL A 1 105 ? 14.592 -3.070 4.541 1.00 83.62 105 VAL A C 1
ATOM 838 O O . VAL A 1 105 ? 13.844 -3.541 5.401 1.00 83.62 105 VAL A O 1
ATOM 841 N N . ALA A 1 106 ? 15.460 -3.809 3.854 1.00 82.31 106 ALA A N 1
ATOM 842 C CA . ALA A 1 106 ? 15.646 -5.229 4.124 1.00 82.31 106 ALA A CA 1
ATOM 843 C C . ALA A 1 106 ? 17.096 -5.688 3.957 1.00 82.31 106 ALA A C 1
ATOM 845 O O . ALA A 1 106 ? 17.763 -5.310 2.995 1.00 82.31 106 ALA A O 1
ATOM 846 N N . SER A 1 107 ? 17.543 -6.573 4.849 1.00 81.62 107 SER A N 1
ATOM 847 C CA . SER A 1 107 ? 18.860 -7.216 4.780 1.00 81.62 107 SER A CA 1
ATOM 848 C C . SER A 1 107 ? 18.750 -8.687 4.370 1.00 81.62 107 SER A C 1
ATOM 850 O O . SER A 1 107 ? 19.042 -9.569 5.167 1.00 81.62 107 SER A O 1
ATOM 852 N N . SER A 1 108 ? 18.202 -8.964 3.178 1.00 81.38 108 SER A N 1
ATOM 853 C CA . SER A 1 108 ? 18.205 -10.282 2.502 1.00 81.38 108 SER A CA 1
ATOM 854 C C . SER A 1 108 ? 17.261 -10.253 1.287 1.00 81.38 108 SER A C 1
ATOM 856 O O . SER A 1 108 ? 17.597 -9.692 0.246 1.00 81.38 108 SER A O 1
ATOM 858 N N . ARG A 1 109 ? 16.059 -10.844 1.379 1.00 81.75 109 ARG A N 1
ATOM 859 C CA . ARG A 1 109 ? 15.123 -10.982 0.253 1.00 81.75 109 ARG A CA 1
ATOM 860 C C . ARG A 1 109 ? 13.963 -10.031 0.428 1.00 81.75 109 ARG A C 1
ATOM 862 O O . ARG A 1 109 ? 13.234 -10.117 1.417 1.00 81.75 109 ARG A O 1
ATOM 869 N N . PHE A 1 110 ? 13.769 -9.194 -0.576 1.00 81.44 110 PHE A N 1
ATOM 870 C CA . PHE A 1 110 ? 12.745 -8.180 -0.573 1.00 81.44 110 PHE A CA 1
ATOM 871 C C . PHE A 1 110 ? 11.902 -8.236 -1.841 1.00 81.44 110 PHE A C 1
ATOM 873 O O . PHE A 1 110 ? 12.427 -8.170 -2.954 1.00 81.44 110 PHE A O 1
ATOM 880 N N . VAL A 1 111 ? 10.587 -8.290 -1.654 1.00 82.31 111 VAL A N 1
ATOM 881 C CA . VAL A 1 111 ? 9.605 -8.104 -2.720 1.00 82.31 111 VAL A CA 1
ATOM 882 C C . VAL A 1 111 ? 8.672 -6.969 -2.328 1.00 82.31 111 VAL A C 1
ATOM 884 O O . VAL A 1 111 ? 8.037 -7.018 -1.273 1.00 82.31 111 VAL A O 1
ATOM 887 N N . ALA A 1 112 ? 8.544 -5.969 -3.196 1.00 79.31 112 ALA A N 1
ATOM 888 C CA . ALA A 1 112 ? 7.474 -4.991 -3.089 1.00 79.31 112 ALA A CA 1
ATOM 889 C C . ALA A 1 112 ? 6.641 -4.909 -4.345 1.00 79.31 112 ALA A C 1
ATOM 891 O O . ALA A 1 112 ? 7.141 -4.937 -5.469 1.00 79.31 112 ALA A O 1
ATOM 892 N N . SER A 1 113 ? 5.348 -4.730 -4.125 1.00 80.00 113 SER A N 1
ATOM 893 C CA . SER A 1 113 ? 4.431 -4.349 -5.181 1.00 80.00 113 SER A CA 1
ATOM 894 C C . SER A 1 113 ? 3.488 -3.267 -4.691 1.00 80.00 113 SER A C 1
ATOM 896 O O . SER A 1 113 ? 2.861 -3.404 -3.640 1.00 80.00 113 SER A O 1
ATOM 898 N N . SER A 1 114 ? 3.344 -2.222 -5.493 1.00 78.12 114 SER A N 1
ATOM 899 C CA . SER A 1 114 ? 2.433 -1.122 -5.192 1.00 78.12 114 SER A CA 1
ATOM 900 C C . SER A 1 114 ? 1.456 -0.919 -6.346 1.00 78.12 114 SER A C 1
ATOM 902 O O . SER A 1 114 ? 1.845 -0.932 -7.518 1.00 78.12 114 SER A O 1
ATOM 904 N N . ARG A 1 115 ? 0.171 -0.747 -6.026 1.00 79.38 115 ARG A N 1
ATOM 905 C CA . ARG A 1 115 ? -0.873 -0.412 -7.003 1.00 79.38 115 ARG A CA 1
ATOM 906 C C . ARG A 1 115 ? -1.627 0.829 -6.573 1.00 79.38 115 ARG A C 1
ATOM 908 O O . ARG A 1 115 ? -2.125 0.892 -5.448 1.00 79.38 115 ARG A O 1
ATOM 915 N N . PHE A 1 116 ? -1.778 1.755 -7.505 1.00 79.06 116 PHE A N 1
ATOM 916 C CA . PHE A 1 116 ? -2.477 3.003 -7.261 1.00 79.06 116 PHE A CA 1
ATOM 9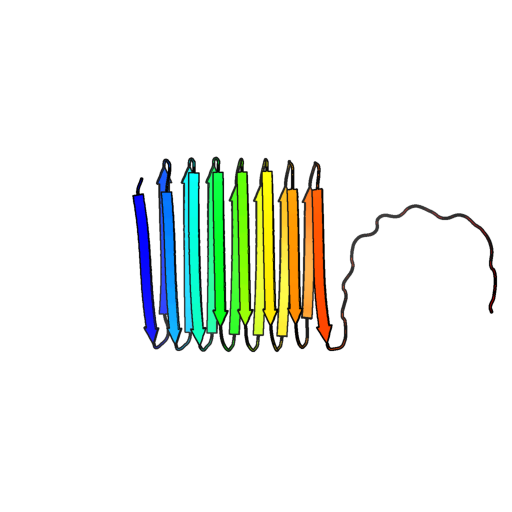17 C C . PHE A 1 116 ? -3.472 3.294 -8.377 1.00 79.06 116 PHE A C 1
ATOM 919 O O . PHE A 1 116 ? -3.139 3.159 -9.557 1.00 79.06 116 PHE A O 1
ATOM 926 N N . ALA A 1 117 ? -4.672 3.703 -7.977 1.00 81.44 117 ALA A N 1
ATOM 927 C CA . ALA A 1 117 ? -5.721 4.186 -8.860 1.00 81.44 117 ALA A CA 1
ATOM 928 C C . ALA A 1 117 ? -6.277 5.505 -8.312 1.00 81.44 117 ALA A C 1
ATOM 930 O O . ALA A 1 117 ? -6.606 5.588 -7.124 1.00 81.44 117 ALA A O 1
ATOM 931 N N . ALA A 1 118 ? -6.376 6.528 -9.161 1.00 80.94 118 ALA A N 1
ATOM 932 C CA . ALA A 1 118 ? -6.928 7.817 -8.763 1.00 80.94 118 ALA A CA 1
ATOM 933 C C . ALA A 1 118 ? -7.708 8.511 -9.884 1.00 80.94 118 ALA A C 1
ATOM 935 O O . ALA A 1 118 ? -7.284 8.477 -11.038 1.00 80.94 118 ALA A O 1
ATOM 936 N N . SER A 1 119 ? -8.794 9.205 -9.525 1.00 82.69 119 SER A N 1
ATOM 937 C CA . SER A 1 119 ? -9.607 9.979 -10.478 1.00 82.69 119 SER A CA 1
ATOM 938 C C . SER A 1 119 ? -9.368 11.499 -10.461 1.00 82.69 119 SER A C 1
ATOM 940 O O . SER A 1 119 ? -10.060 12.234 -11.158 1.00 82.69 119 SER A O 1
ATOM 942 N N . SER A 1 120 ? -8.417 12.013 -9.664 1.00 81.75 120 SER A N 1
ATOM 943 C CA . SER A 1 120 ? -8.038 13.443 -9.696 1.00 81.75 120 SER A CA 1
ATOM 944 C C . SER A 1 120 ? -6.533 13.673 -9.469 1.00 81.75 120 SER A C 1
ATOM 946 O O . SER A 1 120 ? -5.736 13.470 -10.377 1.00 81.75 120 SER A O 1
ATOM 948 N N . ARG A 1 121 ? -6.090 14.092 -8.277 1.00 81.69 121 ARG A N 1
ATOM 949 C CA . ARG A 1 121 ? -4.679 14.412 -8.007 1.00 81.69 121 ARG A CA 1
ATOM 950 C C . ARG A 1 121 ? -4.011 13.300 -7.221 1.00 81.69 121 ARG A C 1
ATOM 952 O O . ARG A 1 121 ? -4.387 13.022 -6.080 1.00 81.69 121 ARG A O 1
ATOM 959 N N . PHE A 1 122 ? -2.960 12.745 -7.807 1.00 81.50 122 PHE A N 1
ATOM 960 C CA . PHE A 1 122 ? -2.238 11.623 -7.238 1.00 81.50 122 PHE A CA 1
ATOM 961 C C . PHE A 1 122 ? -0.736 11.904 -7.169 1.00 81.50 122 PHE A C 1
ATOM 963 O O . PHE A 1 122 ? -0.116 12.314 -8.150 1.00 81.50 122 PHE A O 1
ATOM 970 N N . VAL A 1 123 ? -0.157 11.704 -5.984 1.00 82.38 123 VAL A N 1
ATOM 971 C CA . VAL A 1 123 ? 1.284 11.818 -5.754 1.00 82.38 123 VAL A CA 1
ATOM 972 C C . VAL A 1 123 ? 1.782 10.567 -5.041 1.00 82.38 123 VAL A C 1
ATOM 974 O O . VAL A 1 123 ? 1.262 10.202 -3.983 1.00 82.38 123 VAL A O 1
ATOM 977 N N . ALA A 1 124 ? 2.806 9.922 -5.599 1.00 78.25 124 ALA A N 1
ATOM 978 C CA . ALA A 1 124 ? 3.423 8.748 -4.994 1.00 78.25 124 ALA A CA 1
ATOM 979 C C . ALA A 1 124 ? 4.943 8.844 -4.899 1.00 78.25 124 ALA A C 1
ATOM 981 O O . ALA A 1 124 ? 5.638 9.175 -5.861 1.00 78.25 124 ALA A O 1
ATOM 982 N N . PHE A 1 125 ? 5.443 8.460 -3.728 1.00 80.44 125 PHE A N 1
ATOM 983 C CA . PHE A 1 125 ? 6.861 8.355 -3.424 1.00 80.44 125 PHE A CA 1
ATOM 984 C C . PHE A 1 125 ? 7.183 6.952 -2.936 1.00 80.44 125 PHE A C 1
ATOM 986 O O . PHE A 1 125 ? 6.570 6.461 -1.985 1.00 80.44 125 PHE A O 1
ATOM 993 N N . SER A 1 126 ? 8.189 6.325 -3.537 1.00 77.38 126 SER A N 1
ATOM 994 C CA . SER A 1 126 ? 8.687 5.035 -3.058 1.00 77.38 126 SER A CA 1
ATOM 995 C C . SER A 1 126 ? 10.198 5.066 -2.868 1.00 77.38 126 SER A C 1
ATOM 997 O O . SER A 1 126 ? 10.939 5.505 -3.749 1.00 77.38 126 SER A O 1
ATOM 999 N N . ARG A 1 127 ? 10.672 4.596 -1.708 1.00 78.69 127 ARG A N 1
ATOM 1000 C CA . ARG A 1 127 ? 12.103 4.391 -1.453 1.00 78.69 127 ARG A CA 1
ATOM 1001 C C . ARG A 1 127 ? 12.368 2.971 -0.989 1.00 78.69 127 ARG A C 1
ATOM 1003 O O . ARG A 1 127 ? 11.742 2.491 -0.042 1.00 78.69 127 ARG A O 1
ATOM 1010 N N . PHE A 1 128 ? 13.368 2.367 -1.609 1.00 78.56 128 PHE A N 1
ATOM 1011 C CA . PHE A 1 128 ? 13.772 1.001 -1.351 1.00 78.56 128 PHE A CA 1
ATOM 1012 C C . PHE A 1 128 ? 15.278 0.911 -1.132 1.00 78.56 128 PHE A C 1
ATOM 1014 O O . PHE A 1 128 ? 16.046 1.483 -1.906 1.00 78.56 128 PHE A O 1
ATOM 1021 N N . VAL A 1 129 ? 15.672 0.195 -0.080 1.00 80.75 129 VAL A N 1
ATOM 1022 C CA . VAL A 1 129 ? 17.069 -0.113 0.244 1.00 80.75 129 VAL A CA 1
ATOM 1023 C C . VAL A 1 129 ? 17.178 -1.604 0.549 1.00 80.75 129 VAL A C 1
ATOM 1025 O O . VAL A 1 129 ? 16.457 -2.102 1.418 1.00 80.75 129 VAL A O 1
ATOM 1028 N N . ALA A 1 130 ? 18.055 -2.313 -0.163 1.00 78.94 130 ALA A N 1
ATOM 1029 C CA . ALA A 1 130 ? 18.279 -3.741 0.049 1.00 78.94 130 ALA A CA 1
ATOM 1030 C C . ALA A 1 130 ? 19.754 -4.137 -0.103 1.00 78.94 130 ALA A C 1
ATOM 1032 O O . ALA A 1 130 ? 20.431 -3.659 -1.009 1.00 78.94 130 ALA A O 1
ATOM 1033 N N . SER A 1 131 ? 20.227 -5.056 0.745 1.00 79.38 131 SER A N 1
ATOM 1034 C CA . SER A 1 131 ? 21.596 -5.599 0.692 1.00 79.38 131 SER A CA 1
ATOM 1035 C C . SER A 1 131 ? 21.713 -6.997 0.065 1.00 79.38 131 SER A C 1
ATOM 1037 O O . SER A 1 131 ? 22.794 -7.576 0.081 1.00 79.38 131 SER A O 1
ATOM 1039 N N . SER A 1 132 ? 20.622 -7.583 -0.459 1.00 78.56 132 SER A N 1
ATOM 1040 C CA . SER A 1 132 ? 20.682 -8.860 -1.208 1.00 78.56 132 SER A CA 1
ATOM 1041 C C . SER A 1 132 ? 19.761 -8.887 -2.446 1.00 78.56 132 SER A C 1
ATOM 1043 O O . SER A 1 132 ? 20.016 -8.200 -3.433 1.00 78.56 132 SER A O 1
ATOM 1045 N N . ARG A 1 133 ? 18.672 -9.667 -2.445 1.00 75.94 133 ARG A N 1
ATOM 1046 C CA . ARG A 1 133 ? 17.783 -9.808 -3.615 1.00 75.94 133 ARG A CA 1
ATOM 1047 C C . ARG A 1 133 ? 16.601 -8.862 -3.512 1.00 75.94 133 ARG A C 1
ATOM 1049 O O . ARG A 1 133 ? 15.851 -8.929 -2.536 1.00 75.94 133 ARG A O 1
ATOM 1056 N N . PHE A 1 134 ? 16.394 -8.066 -4.552 1.00 75.50 134 PHE A N 1
ATOM 1057 C CA . PHE A 1 134 ? 15.315 -7.094 -4.606 1.00 75.50 134 PHE A CA 1
ATOM 1058 C C . PHE A 1 134 ? 14.463 -7.240 -5.867 1.00 75.50 134 PHE A C 1
ATOM 1060 O O . PHE A 1 134 ? 14.976 -7.208 -6.985 1.00 75.50 134 PHE A O 1
ATOM 1067 N N . VAL A 1 135 ? 13.146 -7.323 -5.677 1.00 78.56 135 VAL A N 1
ATOM 1068 C CA . VAL A 1 135 ? 12.158 -7.226 -6.753 1.00 78.56 135 VAL A CA 1
ATOM 1069 C C . VAL A 1 135 ? 11.159 -6.122 -6.422 1.00 78.56 135 VAL A C 1
ATOM 1071 O O . VAL A 1 135 ? 10.498 -6.173 -5.382 1.00 78.56 135 VAL A O 1
ATOM 1074 N N . ALA A 1 136 ? 11.010 -5.151 -7.322 1.00 73.94 136 ALA A N 1
ATOM 1075 C CA . ALA A 1 136 ? 9.929 -4.174 -7.263 1.00 73.94 136 ALA A CA 1
ATOM 1076 C C . ALA A 1 136 ? 9.049 -4.212 -8.502 1.00 73.94 136 ALA A C 1
ATOM 1078 O O . ALA A 1 136 ? 9.518 -4.228 -9.640 1.00 73.94 136 ALA A O 1
ATOM 1079 N N . SER A 1 137 ? 7.747 -4.115 -8.260 1.00 76.25 137 SER A N 1
ATOM 1080 C CA . SER A 1 137 ? 6.784 -3.771 -9.293 1.00 76.25 137 SER A CA 1
ATOM 1081 C C . SER A 1 137 ? 5.917 -2.600 -8.850 1.00 76.25 137 SER A C 1
ATOM 1083 O O . SER A 1 137 ? 5.577 -2.454 -7.673 1.00 76.25 137 SER A O 1
ATOM 1085 N N . SER A 1 138 ? 5.560 -1.722 -9.779 1.00 72.12 138 SER A N 1
ATOM 1086 C CA . SER A 1 138 ? 4.575 -0.673 -9.519 1.00 72.12 138 SER A CA 1
ATOM 1087 C C . SER A 1 138 ? 3.620 -0.512 -10.693 1.00 72.12 138 SER A C 1
ATOM 1089 O O . SER A 1 138 ? 4.028 -0.545 -11.854 1.00 72.12 138 SER A O 1
ATOM 1091 N N . ARG A 1 139 ? 2.328 -0.348 -10.390 1.00 73.12 139 ARG A N 1
ATOM 1092 C CA . ARG A 1 139 ? 1.295 -0.041 -11.384 1.00 73.12 139 ARG A CA 1
ATOM 1093 C C . ARG A 1 139 ? 0.503 1.184 -10.965 1.00 73.12 139 ARG A C 1
ATOM 1095 O O . ARG A 1 139 ? 0.012 1.248 -9.836 1.00 73.12 139 ARG A O 1
ATOM 1102 N N . PHE A 1 140 ? 0.331 2.099 -11.905 1.00 71.88 140 PHE A N 1
ATOM 1103 C CA . PHE A 1 140 ? -0.364 3.356 -11.687 1.00 71.88 140 PHE A CA 1
ATOM 1104 C C . PHE A 1 140 ? -1.385 3.601 -12.795 1.00 71.88 140 PHE A C 1
ATOM 1106 O O . PHE A 1 140 ? -1.061 3.457 -13.975 1.00 71.88 140 PHE A O 1
ATOM 1113 N N . VAL A 1 141 ? -2.601 3.968 -12.394 1.00 77.50 141 VAL A N 1
ATOM 1114 C CA . VAL A 1 141 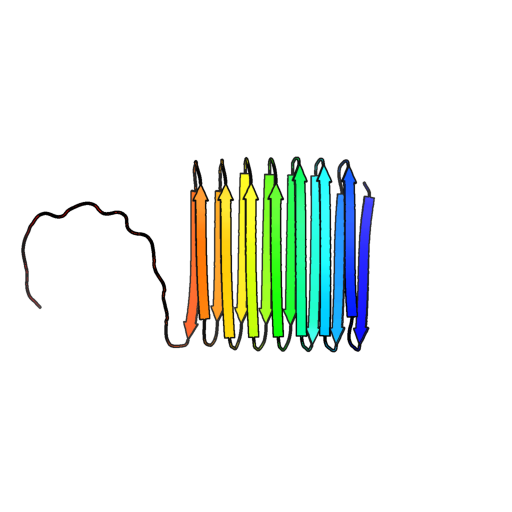? -3.689 4.373 -13.289 1.00 77.50 141 VAL A CA 1
ATOM 1115 C C . VAL A 1 141 ? -4.251 5.698 -12.782 1.00 77.50 141 VAL A C 1
ATOM 1117 O O . VAL A 1 141 ? -4.647 5.786 -11.616 1.00 77.50 141 VAL A O 1
ATOM 1120 N N . ALA A 1 142 ? -4.267 6.725 -13.628 1.00 75.69 142 ALA A N 1
ATOM 1121 C CA . ALA A 1 142 ? -4.797 8.037 -13.265 1.00 75.69 142 ALA A CA 1
ATOM 1122 C C . ALA A 1 142 ? -5.605 8.660 -14.408 1.00 75.69 142 ALA A C 1
ATOM 1124 O O . ALA A 1 142 ? -5.132 8.711 -15.539 1.00 75.69 142 ALA A O 1
ATOM 1125 N N . SER A 1 143 ? -6.788 9.201 -14.111 1.00 78.62 143 SER A N 1
ATOM 1126 C CA . SER A 1 143 ? -7.567 9.976 -15.094 1.00 78.62 143 SER A CA 1
ATOM 1127 C C . SER A 1 143 ? -7.256 11.485 -15.071 1.00 78.62 143 SER A C 1
ATOM 1129 O O . SER A 1 143 ? -7.912 12.280 -15.736 1.00 78.62 143 SER A O 1
ATOM 1131 N N . SER A 1 144 ? -6.289 11.913 -14.251 1.00 74.81 144 SER A N 1
ATOM 1132 C CA . SER A 1 144 ? -5.978 13.318 -13.936 1.00 74.81 144 SER A CA 1
ATOM 1133 C C . SER A 1 144 ? -4.515 13.469 -13.449 1.00 74.81 144 SER A C 1
ATOM 1135 O O . SER A 1 144 ? -3.740 12.513 -13.523 1.00 74.81 144 SER A O 1
ATOM 1137 N N . ARG A 1 145 ? -4.110 14.670 -12.985 1.00 76.31 145 ARG A N 1
ATOM 1138 C CA . ARG A 1 145 ? -2.709 15.029 -12.654 1.00 76.31 145 ARG A CA 1
ATOM 1139 C C . ARG A 1 145 ? -2.004 13.986 -11.781 1.00 76.31 145 ARG A C 1
ATOM 1141 O O . ARG A 1 145 ? -2.399 13.751 -10.632 1.00 76.31 145 ARG A O 1
ATOM 1148 N N . PHE A 1 146 ? -0.878 13.485 -12.280 1.00 76.94 146 PHE A N 1
ATOM 1149 C CA . PHE A 1 146 ? -0.088 12.467 -11.602 1.00 76.94 146 PHE A CA 1
ATOM 1150 C C . PHE A 1 146 ? 1.398 12.838 -11.502 1.00 76.94 146 PHE A C 1
ATOM 1152 O O . PHE A 1 146 ? 2.035 13.181 -12.496 1.00 76.94 146 PHE A O 1
ATOM 1159 N N . ALA A 1 147 ? 1.956 12.719 -10.294 1.00 78.69 147 ALA A N 1
ATOM 1160 C CA . ALA A 1 147 ? 3.391 12.789 -10.043 1.00 78.69 147 ALA A CA 1
ATOM 1161 C C . ALA A 1 147 ? 3.890 11.526 -9.324 1.00 78.69 147 ALA A C 1
ATOM 1163 O O . ALA A 1 147 ? 3.369 11.152 -8.268 1.00 78.69 147 ALA A O 1
ATOM 1164 N N . ALA A 1 148 ? 4.934 10.896 -9.859 1.00 75.94 148 ALA A N 1
ATOM 1165 C CA . ALA A 1 148 ? 5.616 9.782 -9.212 1.00 75.94 148 ALA A CA 1
ATOM 1166 C C . ALA A 1 148 ? 7.121 9.993 -9.126 1.00 75.94 148 ALA A C 1
ATOM 1168 O O . ALA A 1 148 ? 7.776 10.429 -10.072 1.00 75.94 148 ALA A O 1
ATOM 1169 N N . SER A 1 149 ? 7.689 9.586 -7.995 1.00 77.75 149 SER A N 1
ATOM 1170 C CA . SER A 1 149 ? 9.130 9.411 -7.889 1.00 77.75 149 SER A CA 1
ATOM 1171 C C . SER A 1 149 ? 9.489 8.137 -7.141 1.00 77.75 149 SER A C 1
ATOM 1173 O O . SER A 1 149 ? 8.846 7.748 -6.159 1.00 77.75 149 SER A O 1
ATOM 1175 N N . SER A 1 150 ? 10.527 7.466 -7.632 1.00 74.31 150 SER A N 1
ATOM 1176 C CA . SER A 1 150 ? 11.053 6.255 -7.010 1.00 74.31 150 SER A CA 1
ATOM 1177 C C . SER A 1 150 ? 12.571 6.313 -6.881 1.00 74.31 150 SER A C 1
ATOM 1179 O O . SER A 1 150 ? 13.272 6.718 -7.809 1.00 74.31 150 SER A O 1
ATOM 1181 N N . ARG A 1 151 ? 13.086 5.900 -5.718 1.00 74.00 151 ARG A N 1
ATO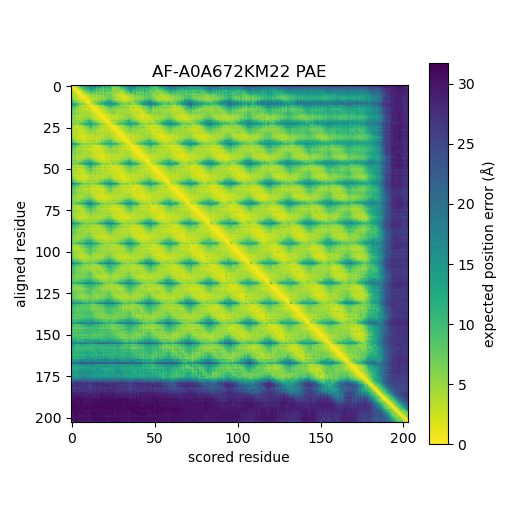M 1182 C CA . ARG A 1 151 ? 14.524 5.740 -5.470 1.00 74.00 151 ARG A CA 1
ATOM 1183 C C . ARG A 1 151 ? 14.823 4.325 -5.003 1.00 74.00 151 ARG A C 1
ATOM 1185 O O . ARG A 1 151 ? 14.241 3.867 -4.018 1.00 74.00 151 ARG A O 1
ATOM 1192 N N . PHE A 1 152 ? 15.780 3.692 -5.664 1.00 73.56 152 PHE A N 1
ATOM 1193 C CA . PHE A 1 152 ? 16.229 2.344 -5.353 1.00 73.56 152 PHE A CA 1
ATOM 1194 C C . PHE A 1 152 ? 17.736 2.342 -5.113 1.00 73.56 152 PHE A C 1
ATOM 1196 O O . PHE A 1 152 ? 18.490 2.893 -5.915 1.00 73.56 152 PHE A O 1
ATOM 1203 N N . VAL A 1 153 ? 18.150 1.727 -4.008 1.00 76.81 153 VAL A N 1
ATOM 1204 C CA . VAL A 1 153 ? 19.554 1.461 -3.681 1.00 76.81 153 VAL A CA 1
ATOM 1205 C C . VAL A 1 153 ? 19.680 -0.029 -3.400 1.00 76.81 153 VAL A C 1
ATOM 1207 O O . VAL A 1 153 ? 18.998 -0.544 -2.507 1.00 76.81 153 VAL A O 1
ATOM 1210 N N . ALA A 1 154 ? 20.507 -0.721 -4.178 1.00 72.25 154 ALA A N 1
ATOM 1211 C CA . ALA A 1 154 ? 20.746 -2.146 -4.009 1.00 72.25 154 ALA A CA 1
ATOM 1212 C C . ALA A 1 154 ? 22.240 -2.459 -4.112 1.00 72.25 154 ALA A C 1
ATOM 1214 O O . ALA A 1 154 ? 22.915 -1.971 -5.013 1.00 72.25 154 ALA A O 1
ATOM 1215 N N . PHE A 1 155 ? 22.732 -3.300 -3.205 1.00 75.12 155 PHE A N 1
ATOM 1216 C CA . PHE A 1 155 ? 24.126 -3.759 -3.201 1.00 75.12 155 PHE A CA 1
ATOM 1217 C C . PHE A 1 155 ? 24.323 -5.070 -4.002 1.00 75.12 155 PHE A C 1
ATOM 1219 O O . PHE A 1 155 ? 25.416 -5.623 -4.025 1.00 75.12 155 PHE A O 1
ATOM 1226 N N . SER A 1 156 ? 23.260 -5.590 -4.640 1.00 68.62 156 SER A N 1
ATOM 1227 C CA . SER A 1 156 ? 23.194 -6.914 -5.300 1.00 68.62 156 SER A CA 1
ATOM 1228 C C . SER A 1 156 ? 21.844 -7.130 -6.021 1.00 68.62 156 SER A C 1
ATOM 1230 O O . SER A 1 156 ? 20.976 -6.265 -5.944 1.00 68.62 156 SER A O 1
ATOM 1232 N N . ARG A 1 157 ? 21.649 -8.282 -6.703 1.00 69.12 157 ARG A N 1
ATOM 1233 C CA . ARG A 1 157 ? 20.601 -8.573 -7.725 1.00 69.12 157 ARG A CA 1
ATOM 1234 C C . ARG A 1 157 ? 19.274 -7.812 -7.575 1.00 69.12 157 ARG A C 1
ATOM 1236 O O . ARG A 1 157 ? 18.527 -8.007 -6.610 1.00 69.12 157 ARG A O 1
ATOM 1243 N N . PHE A 1 158 ? 18.937 -7.056 -8.621 1.00 68.94 158 PHE A N 1
ATOM 1244 C CA . PHE A 1 158 ? 17.794 -6.147 -8.680 1.00 68.94 158 PHE A CA 1
ATOM 1245 C C . PHE A 1 158 ? 16.931 -6.388 -9.924 1.00 68.94 158 PHE A C 1
ATOM 1247 O O . PHE A 1 158 ? 17.444 -6.443 -11.038 1.00 68.94 158 PHE A O 1
ATOM 1254 N N . VAL A 1 159 ? 15.612 -6.471 -9.739 1.00 73.44 159 VAL A N 1
ATOM 1255 C CA . VAL A 1 159 ? 14.623 -6.467 -10.827 1.00 73.44 159 VAL A CA 1
ATOM 1256 C C . VAL A 1 159 ? 13.573 -5.400 -10.534 1.00 73.44 159 VAL A C 1
ATOM 1258 O O . VAL A 1 159 ? 12.953 -5.413 -9.468 1.00 73.44 159 VAL A O 1
ATOM 1261 N N . ALA A 1 160 ? 13.336 -4.498 -11.488 1.00 70.19 160 ALA A N 1
ATOM 1262 C CA . ALA A 1 160 ? 12.268 -3.507 -11.398 1.00 70.19 160 ALA A CA 1
ATOM 1263 C C . ALA A 1 160 ? 11.390 -3.479 -12.643 1.00 70.19 160 ALA A C 1
ATOM 1265 O O . ALA A 1 160 ? 11.865 -3.584 -13.770 1.00 70.19 160 ALA A O 1
ATOM 1266 N N . SER A 1 161 ? 10.096 -3.271 -12.416 1.00 72.50 161 SER A N 1
ATOM 1267 C CA . SER A 1 161 ? 9.116 -3.014 -13.465 1.00 72.50 161 SER A CA 1
ATOM 1268 C C . SER A 1 161 ? 8.128 -1.938 -13.020 1.00 72.50 161 SER A C 1
ATOM 1270 O O . SER A 1 161 ? 7.637 -1.949 -11.890 1.00 72.50 161 SER A O 1
ATOM 1272 N N . SER A 1 162 ? 7.804 -1.020 -13.925 1.00 67.06 162 SER A N 1
ATOM 1273 C CA . SER A 1 162 ? 6.797 0.014 -13.691 1.00 67.06 162 SER A CA 1
ATOM 1274 C C . SER A 1 162 ? 5.857 0.084 -14.886 1.00 67.06 162 SER A C 1
ATOM 1276 O O . SER A 1 162 ? 6.312 0.090 -16.026 1.00 67.06 162 SER A O 1
ATOM 1278 N N . ARG A 1 163 ? 4.546 0.120 -14.634 1.00 66.31 163 ARG A N 1
ATOM 1279 C CA . ARG A 1 163 ? 3.515 0.322 -15.662 1.00 66.31 163 ARG A CA 1
ATOM 1280 C C . ARG A 1 163 ? 2.655 1.528 -15.311 1.00 66.31 163 ARG A C 1
ATOM 1282 O O . ARG A 1 163 ? 2.177 1.632 -14.178 1.00 66.31 163 ARG A O 1
ATOM 1289 N N . PHE A 1 164 ? 2.434 2.394 -16.291 1.00 64.88 164 PHE A N 1
ATOM 1290 C CA . PHE A 1 164 ? 1.717 3.654 -16.141 1.00 64.88 164 PHE A CA 1
ATOM 1291 C C . PHE A 1 164 ? 0.656 3.780 -17.233 1.00 64.88 164 PHE A C 1
ATOM 1293 O O . PHE A 1 164 ? 0.954 3.530 -18.395 1.00 64.88 164 PHE A O 1
ATOM 1300 N N . ALA A 1 165 ? -0.559 4.167 -16.853 1.00 69.31 165 ALA A N 1
ATOM 1301 C CA . ALA A 1 165 ? -1.623 4.563 -17.771 1.00 69.31 165 ALA A CA 1
ATOM 1302 C C . ALA A 1 165 ? -2.232 5.877 -17.263 1.00 69.31 165 ALA A C 1
ATOM 1304 O O . ALA A 1 165 ? -2.681 5.941 -16.113 1.00 69.31 165 ALA A O 1
ATOM 1305 N N . ALA A 1 166 ? -2.202 6.926 -18.088 1.00 66.75 166 ALA A N 1
ATOM 1306 C CA . ALA A 1 166 ? -2.722 8.242 -17.734 1.00 66.75 166 ALA A CA 1
ATOM 1307 C C . ALA A 1 166 ? -3.438 8.896 -18.919 1.00 66.75 166 ALA A C 1
ATOM 1309 O O . ALA A 1 166 ? -2.936 8.840 -20.036 1.00 66.75 166 ALA A O 1
ATOM 1310 N N . SER A 1 167 ? -4.570 9.553 -18.661 1.00 72.94 167 SER A N 1
ATOM 1311 C CA . SER A 1 167 ? -5.307 10.346 -19.659 1.00 72.94 167 SER A CA 1
ATOM 1312 C C . SER A 1 167 ? -5.041 11.861 -19.549 1.00 72.94 167 SER A C 1
ATOM 1314 O O . SER A 1 167 ? -5.818 12.660 -20.057 1.00 72.94 167 SER A O 1
ATOM 1316 N N . SER A 1 168 ? -3.991 12.293 -18.826 1.00 61.81 168 SER A N 1
ATOM 1317 C CA . SER A 1 168 ? -3.680 13.718 -18.567 1.00 61.81 168 SER A CA 1
ATOM 1318 C C . SER A 1 168 ? -2.222 13.942 -18.086 1.00 61.81 168 SER A C 1
ATOM 1320 O O . SER A 1 168 ? -1.413 13.017 -18.123 1.00 61.81 168 SER A O 1
ATOM 1322 N N . ARG A 1 169 ? -1.867 15.164 -17.629 1.00 68.44 169 ARG A N 1
ATOM 1323 C CA . ARG A 1 169 ? -0.485 15.577 -17.270 1.00 68.44 169 ARG A CA 1
ATOM 1324 C C . ARG A 1 169 ? 0.192 14.640 -16.259 1.00 68.44 169 ARG A C 1
ATOM 1326 O O . ARG A 1 169 ? -0.286 14.468 -15.131 1.00 68.44 169 ARG A O 1
ATOM 1333 N N . PHE A 1 170 ? 1.364 14.141 -16.647 1.00 72.12 170 PHE A N 1
ATOM 1334 C CA . PHE A 1 170 ? 2.165 13.169 -15.909 1.00 72.12 170 PHE A CA 1
ATOM 1335 C C . PHE A 1 170 ? 3.612 13.646 -15.725 1.00 72.12 170 PHE A C 1
ATOM 1337 O O . PHE A 1 170 ? 4.235 14.120 -16.668 1.00 72.12 170 PHE A O 1
ATOM 1344 N N . VAL A 1 171 ? 4.154 13.476 -14.516 1.00 74.25 171 VAL A N 1
ATOM 1345 C CA . VAL A 1 171 ? 5.580 13.661 -14.209 1.00 74.25 171 VAL A CA 1
ATOM 1346 C C . VAL A 1 171 ? 6.101 12.413 -13.498 1.00 74.25 171 VAL A C 1
ATOM 1348 O O . VAL A 1 171 ? 5.604 12.057 -12.426 1.00 74.25 171 VAL A O 1
ATOM 1351 N N . ALA A 1 172 ? 7.124 11.764 -14.055 1.00 72.12 172 ALA A N 1
ATOM 1352 C CA . ALA A 1 172 ? 7.813 10.649 -13.407 1.00 72.12 172 ALA A CA 1
ATOM 1353 C C . ALA A 1 172 ? 9.321 10.845 -13.333 1.00 72.12 172 ALA A C 1
ATOM 1355 O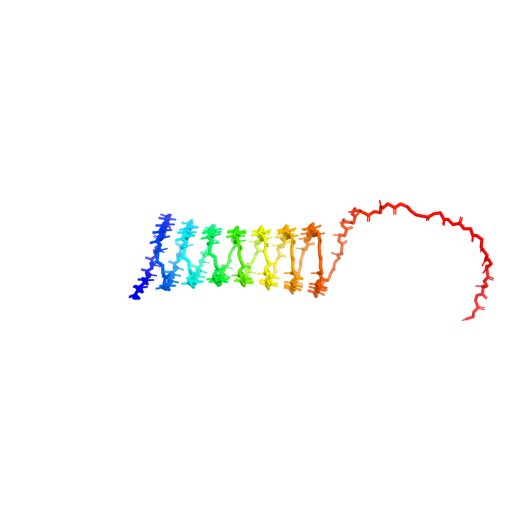 O . ALA A 1 172 ? 9.959 11.307 -14.271 1.00 72.12 172 ALA A O 1
ATOM 1356 N N . SER A 1 173 ? 9.896 10.402 -12.217 1.00 74.88 173 SER A N 1
ATOM 1357 C CA . SER A 1 173 ? 11.342 10.286 -12.034 1.00 74.88 173 SER A CA 1
ATOM 1358 C C . SER A 1 173 ? 11.690 8.962 -11.356 1.00 74.88 173 SER A C 1
ATOM 1360 O O . SER A 1 173 ? 11.025 8.523 -10.416 1.00 74.88 173 SER A O 1
ATOM 1362 N N . SER A 1 174 ? 12.738 8.292 -11.830 1.00 71.50 174 SER A N 1
ATOM 1363 C CA . SER A 1 174 ? 13.279 7.090 -11.189 1.00 71.50 174 SER A CA 1
ATOM 1364 C C . SER A 1 174 ? 14.793 7.211 -11.091 1.00 71.50 174 SER A C 1
ATOM 1366 O O . SER A 1 174 ? 15.442 7.542 -12.076 1.00 71.50 174 SER A O 1
ATOM 1368 N N . ARG A 1 175 ? 15.354 6.965 -9.904 1.00 67.81 175 ARG A N 1
ATOM 1369 C CA . ARG A 1 175 ? 16.807 6.917 -9.679 1.00 67.81 175 ARG A CA 1
ATOM 1370 C C . ARG A 1 175 ? 17.196 5.551 -9.122 1.00 67.81 175 ARG A C 1
ATOM 1372 O O . ARG A 1 175 ? 16.644 5.133 -8.099 1.00 67.81 175 ARG A O 1
ATOM 1379 N N . PHE A 1 176 ? 18.147 4.893 -9.777 1.00 67.06 176 PHE A N 1
ATOM 1380 C CA . PHE A 1 176 ? 18.687 3.589 -9.394 1.00 67.06 176 PHE A CA 1
ATOM 1381 C C . PHE A 1 176 ? 20.188 3.729 -9.131 1.00 67.06 176 PHE A C 1
ATOM 1383 O O . PHE A 1 176 ? 20.885 4.360 -9.918 1.00 67.06 176 PHE A O 1
ATOM 1390 N N . VAL A 1 177 ? 20.665 3.156 -8.028 1.00 66.69 177 VAL A N 1
ATOM 1391 C CA . VAL A 1 177 ? 22.092 3.046 -7.695 1.00 66.69 177 VAL A CA 1
ATOM 1392 C C . VAL A 1 177 ? 22.366 1.575 -7.390 1.00 66.69 177 VAL A C 1
ATOM 1394 O O . VAL A 1 177 ? 21.698 1.003 -6.522 1.00 66.69 177 VAL A O 1
ATOM 1397 N N . TYR A 1 178 ? 23.278 0.959 -8.145 1.00 61.31 178 TYR A N 1
ATOM 1398 C CA . TYR A 1 178 ? 23.568 -0.474 -8.091 1.00 61.31 178 TYR A CA 1
ATOM 1399 C C . TYR A 1 178 ? 25.071 -0.739 -8.277 1.00 61.31 178 TYR A C 1
ATOM 1401 O O . TYR A 1 178 ? 25.686 -0.139 -9.154 1.00 61.31 178 TYR A O 1
ATOM 1409 N N . SER A 1 179 ? 25.638 -1.672 -7.506 1.00 62.75 179 SER A N 1
ATOM 1410 C CA . SER A 1 179 ? 27.022 -2.165 -7.634 1.00 62.75 179 SER A CA 1
ATOM 1411 C C . SER A 1 179 ? 27.078 -3.618 -8.176 1.00 62.75 179 SER A C 1
ATOM 1413 O O . SER A 1 179 ? 27.079 -4.567 -7.395 1.00 62.75 179 SER A O 1
ATOM 1415 N N . GLY A 1 180 ? 27.075 -3.801 -9.514 1.00 57.97 180 GLY A N 1
ATOM 1416 C CA . GLY A 1 180 ? 27.132 -5.089 -10.266 1.00 57.97 180 GLY A CA 1
ATOM 1417 C C . GLY A 1 180 ? 26.095 -5.235 -11.432 1.00 57.97 180 GLY A C 1
ATOM 1418 O O . GLY A 1 180 ? 25.448 -4.270 -11.822 1.00 57.97 180 GLY A O 1
ATOM 1419 N N . GLN A 1 181 ? 25.903 -6.436 -11.996 1.00 45.22 181 GLN A N 1
ATOM 1420 C CA . GLN A 1 181 ? 25.313 -6.633 -13.345 1.00 45.22 181 GLN A CA 1
ATOM 1421 C C . GLN A 1 181 ? 23.778 -6.425 -13.507 1.00 45.22 181 GLN A C 1
ATOM 1423 O O . GLN A 1 181 ? 22.978 -6.809 -12.650 1.00 45.22 181 GLN A O 1
ATOM 1428 N N . TYR A 1 182 ? 23.384 -5.858 -14.663 1.00 43.78 182 TYR A N 1
ATOM 1429 C CA . TYR A 1 182 ? 22.023 -5.453 -15.073 1.00 43.78 182 TYR A CA 1
ATOM 1430 C C . TYR A 1 182 ? 21.225 -6.553 -15.812 1.00 43.78 182 TYR A C 1
ATOM 1432 O O . TYR A 1 182 ? 21.749 -7.208 -16.704 1.00 43.78 182 TYR A O 1
ATOM 1440 N N . LEU A 1 183 ? 19.907 -6.643 -15.563 1.00 43.44 183 LEU A N 1
ATOM 1441 C CA . LEU A 1 183 ? 18.912 -7.222 -16.489 1.00 43.44 183 LEU A CA 1
ATOM 1442 C C . LEU A 1 183 ? 17.733 -6.244 -16.626 1.00 43.44 183 LEU A C 1
ATOM 1444 O O . LEU A 1 183 ? 16.902 -6.115 -15.724 1.00 43.44 183 LEU A O 1
ATOM 1448 N N . ARG A 1 184 ? 17.671 -5.521 -17.750 1.00 46.34 184 ARG A N 1
ATOM 1449 C CA . ARG A 1 184 ? 16.598 -4.567 -18.076 1.00 46.34 184 ARG A CA 1
ATOM 1450 C C . ARG A 1 184 ? 15.624 -5.216 -19.061 1.00 46.34 184 ARG A C 1
ATOM 1452 O O . ARG A 1 184 ? 15.941 -5.354 -20.233 1.00 46.34 184 ARG A O 1
ATOM 1459 N N . LEU A 1 185 ? 14.418 -5.560 -18.614 1.00 38.50 185 LEU A N 1
ATOM 1460 C CA . LEU A 1 185 ? 13.322 -5.934 -19.516 1.00 38.50 185 LEU A CA 1
ATOM 1461 C C . LEU A 1 185 ? 12.559 -4.668 -19.926 1.00 38.50 185 LEU A C 1
ATOM 1463 O O . LEU A 1 185 ? 11.710 -4.175 -19.183 1.00 38.50 185 LEU A O 1
ATOM 1467 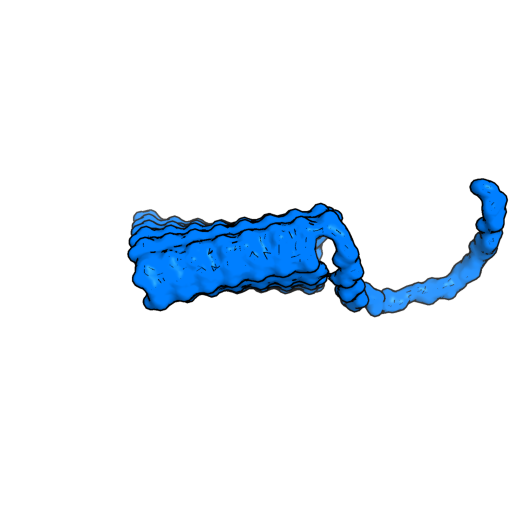N N . SER A 1 186 ? 12.889 -4.124 -21.098 1.00 38.59 186 SER A N 1
ATOM 1468 C CA . SER A 1 186 ? 12.091 -3.090 -21.765 1.00 38.59 186 SER A CA 1
ATOM 1469 C C . SER A 1 186 ? 11.071 -3.758 -22.689 1.00 38.59 186 SER A C 1
ATOM 1471 O O . SER A 1 186 ? 11.448 -4.548 -23.549 1.00 38.59 186 SER A O 1
ATOM 1473 N N . ARG A 1 187 ? 9.780 -3.446 -22.543 1.00 42.84 187 ARG A N 1
ATOM 1474 C CA . ARG A 1 187 ? 8.764 -3.691 -23.580 1.00 42.84 187 ARG A CA 1
ATOM 1475 C C . ARG A 1 187 ? 7.873 -2.459 -23.696 1.00 42.84 187 ARG A C 1
ATOM 1477 O O . ARG A 1 187 ? 7.206 -2.102 -22.726 1.00 42.84 187 ARG A O 1
ATOM 1484 N N . GLY A 1 188 ? 7.889 -1.853 -24.886 1.00 32.03 188 GLY A N 1
ATOM 1485 C CA . GLY A 1 188 ? 6.991 -0.780 -25.317 1.00 32.03 188 GLY A CA 1
ATOM 1486 C C . GLY A 1 188 ? 7.612 0.176 -26.346 1.00 32.03 188 GLY A C 1
ATOM 1487 O O . GLY A 1 188 ? 7.946 1.296 -25.981 1.00 32.03 188 GLY A O 1
ATOM 1488 N N . ARG A 1 189 ? 7.752 -0.253 -27.612 1.00 30.98 189 ARG A N 1
ATOM 1489 C CA . ARG A 1 189 ? 7.697 0.633 -28.796 1.00 30.98 189 ARG A CA 1
ATOM 1490 C C . ARG A 1 189 ? 6.351 0.392 -29.493 1.00 30.98 189 ARG A C 1
ATOM 1492 O O . ARG A 1 189 ? 5.977 -0.771 -29.634 1.00 30.98 189 ARG A O 1
ATOM 1499 N N . PRO A 1 190 ? 5.688 1.445 -29.980 1.00 35.91 190 PRO A N 1
ATOM 1500 C CA . PRO A 1 190 ? 5.069 1.451 -31.301 1.00 35.91 190 PRO A CA 1
ATOM 1501 C C . PRO A 1 190 ? 5.913 2.322 -32.243 1.00 35.91 190 PRO A C 1
ATOM 1503 O O . PRO A 1 190 ? 6.526 3.294 -31.802 1.00 35.91 190 PRO A O 1
ATOM 1506 N N . GLY A 1 191 ? 6.026 1.896 -33.499 1.00 30.38 191 GLY A N 1
ATOM 1507 C CA . GLY A 1 191 ? 6.958 2.437 -34.486 1.00 30.38 191 GLY A CA 1
ATOM 1508 C C . GLY A 1 191 ? 6.665 3.859 -34.960 1.00 30.38 191 GLY A C 1
ATOM 1509 O O . GLY A 1 191 ? 5.554 4.358 -34.824 1.00 30.38 191 GLY A O 1
ATOM 1510 N N . PHE A 1 192 ? 7.704 4.462 -35.531 1.00 32.97 192 PHE A N 1
ATOM 1511 C CA . PHE A 1 192 ? 7.618 5.408 -36.636 1.00 32.97 192 PHE A CA 1
ATOM 1512 C C . PHE A 1 192 ? 8.866 5.207 -37.503 1.00 32.97 192 PHE A C 1
ATOM 1514 O O . PHE A 1 192 ? 9.964 4.994 -36.977 1.00 32.97 192 PHE A O 1
ATOM 1521 N N . ASP A 1 193 ? 8.633 5.172 -38.808 1.00 32.00 193 ASP A N 1
ATOM 1522 C CA . ASP A 1 193 ? 9.560 4.804 -39.870 1.00 32.00 193 ASP A CA 1
ATOM 1523 C C . ASP A 1 193 ? 10.784 5.722 -39.975 1.00 32.00 193 ASP A C 1
ATOM 1525 O O . ASP A 1 193 ? 10.759 6.897 -39.610 1.00 32.00 193 ASP A O 1
ATOM 1529 N N . SER A 1 194 ? 11.877 5.155 -40.490 1.00 29.75 194 SER A N 1
ATOM 1530 C CA . SER A 1 194 ? 13.041 5.910 -40.972 1.00 29.75 194 SER A CA 1
ATOM 1531 C C . SER A 1 194 ? 12.735 6.500 -42.353 1.00 29.75 194 SER A C 1
ATOM 1533 O O . SER A 1 194 ? 11.960 5.905 -43.101 1.00 29.75 194 SER A O 1
ATOM 1535 N N . PRO A 1 195 ? 13.416 7.588 -42.751 1.00 39.78 195 PRO A N 1
ATOM 1536 C CA . PRO A 1 195 ? 14.436 7.365 -43.775 1.00 39.78 195 PRO A CA 1
ATOM 1537 C C . PRO A 1 195 ? 15.729 8.193 -43.618 1.00 39.78 195 PRO A C 1
ATOM 1539 O O . PRO A 1 195 ? 15.723 9.351 -43.220 1.00 39.78 195 PRO A O 1
ATOM 1542 N N . THR A 1 196 ? 16.822 7.541 -44.039 1.00 33.66 196 THR A N 1
ATOM 1543 C CA . THR A 1 196 ? 18.042 8.065 -44.694 1.00 33.66 196 THR A CA 1
ATOM 1544 C C . THR A 1 196 ? 18.946 9.090 -43.994 1.00 33.66 196 THR A C 1
ATOM 1546 O O . THR A 1 196 ? 18.550 10.222 -43.754 1.00 33.66 196 THR A O 1
ATOM 1549 N N . GLY A 1 197 ? 20.246 8.756 -43.907 1.00 28.53 197 GLY A N 1
ATOM 1550 C CA . GLY A 1 197 ? 21.290 9.732 -44.256 1.00 28.53 197 GLY A CA 1
ATOM 1551 C C . GLY A 1 197 ? 22.577 9.770 -43.423 1.00 28.53 197 GLY A C 1
ATOM 1552 O O . GLY A 1 197 ? 22.693 10.592 -42.529 1.00 28.53 197 GLY A O 1
ATOM 1553 N N . ARG A 1 198 ? 23.580 9.005 -43.883 1.00 32.38 198 ARG A N 1
ATOM 1554 C CA . ARG A 1 198 ? 25.032 9.315 -43.910 1.00 32.38 198 ARG A CA 1
ATOM 1555 C C . ARG A 1 198 ? 25.885 9.212 -42.628 1.00 32.38 198 ARG A C 1
ATOM 1557 O O . ARG A 1 198 ? 25.879 10.061 -41.748 1.00 32.38 198 ARG A O 1
ATOM 1564 N N . ASN A 1 199 ? 26.711 8.160 -42.666 1.00 33.84 199 ASN A N 1
ATOM 1565 C CA . ASN A 1 199 ? 28.107 8.018 -42.227 1.00 33.84 199 ASN A CA 1
ATOM 1566 C C . ASN A 1 199 ? 28.857 9.315 -41.896 1.00 33.84 199 ASN A C 1
ATOM 1568 O O . ASN A 1 199 ? 28.892 10.184 -42.755 1.00 33.84 199 ASN A O 1
ATOM 1572 N N . TYR A 1 200 ? 29.615 9.317 -40.790 1.00 32.31 200 TYR A N 1
ATOM 1573 C CA . TYR A 1 200 ? 31.051 9.637 -40.799 1.00 32.31 200 TYR A CA 1
ATOM 1574 C C . TYR A 1 200 ? 31.798 8.828 -39.721 1.00 32.31 200 TYR A C 1
ATOM 1576 O O . TYR A 1 200 ? 31.283 8.557 -38.638 1.00 32.31 200 TYR A O 1
ATOM 1584 N N . ILE A 1 201 ? 32.992 8.394 -40.116 1.00 34.50 201 ILE A N 1
ATOM 1585 C CA . ILE A 1 201 ? 33.977 7.512 -39.479 1.00 34.50 201 ILE A CA 1
ATOM 1586 C C . ILE A 1 201 ? 35.000 8.383 -38.721 1.00 34.50 201 ILE A C 1
ATOM 1588 O O . ILE A 1 201 ? 35.393 9.419 -39.239 1.00 34.50 201 ILE A O 1
ATOM 1592 N N . PHE A 1 202 ? 35.380 7.920 -37.522 1.00 33.09 202 PHE A N 1
ATOM 1593 C CA . PHE A 1 202 ? 36.596 8.138 -36.706 1.00 33.09 202 PHE A CA 1
ATOM 1594 C C . PHE A 1 202 ? 37.350 9.485 -36.712 1.00 33.09 202 PHE A C 1
ATOM 1596 O O . PHE A 1 202 ? 37.889 9.923 -37.725 1.00 33.09 202 PHE A O 1
ATOM 1603 N N . SER A 1 203 ? 37.600 9.999 -35.501 1.00 36.12 203 SER A N 1
ATOM 1604 C CA . SER A 1 203 ? 38.944 10.101 -34.892 1.00 36.12 203 SER A CA 1
ATOM 1605 C C . SER A 1 203 ? 38.813 10.119 -33.370 1.00 36.12 203 SER A C 1
ATOM 1607 O O . SER A 1 203 ? 37.844 10.747 -32.885 1.00 36.12 203 SER A O 1
#

Secondary structure (DSSP, 8-state):
-EEEEEEEEEESSEEEEEEEEEESSEEEEEEEEEES-EEEEEEEEEEEEEEEEEEEEESSEEEEEEEEEEEEEEEEEEEEEESSEEEEEEEEEESSEEEEEEEEEESSEEEEEEEEEESSEEEEEEEEEESSEEEEEEEEEESS-EEEEEEEEESS-EEEEEEEEESS-EEEEEEEEESS-----------------------

Radius of gyration: 19.9 Å; Cα contacts (8 Å, |Δi|>4): 515; chains: 1; bounding box: 56×33×65 Å

Mean predicted aligned error: 10.8 Å

Sequence (203 aa):
MLFSSSRFVASSRFVASSRFVAYSRFAASSRFVAYSRFVASSRFVASSRFVAYSRFAASSRFVAYSRFVASSRFVASSRFVASSRFAAYSRFVAYSRFVASSRFVASSRFVASSRFAASSRFVAFSRFVASSRFVASSRFVASSRFAASSRFVAFSRFVASSRFAASSRFVASSRFVYSGQYLRLSRGRPGFDSPTGRNYIFS

Foldseek 3Di:
DDEEEEEEEEEEAEEEEEEEEDEEAYEYEYEYEYEYAYEYEYEYEYEEAYEYEYYYEYEYAYEYEYEYEYEYAYEYEYEYEYEEHYEYEYEYEYEEHYEYEYEYEYEYHYEYEYEYEYEEEYEYEYEYEYEEAYEYEYEYEYAYEYEYEYEYEYAYHYYYYYYYDYNYDYYYDYYYDYDDDDDDDDDDDDDDDDDDDDDDDDD

Solvent-accessible surface ar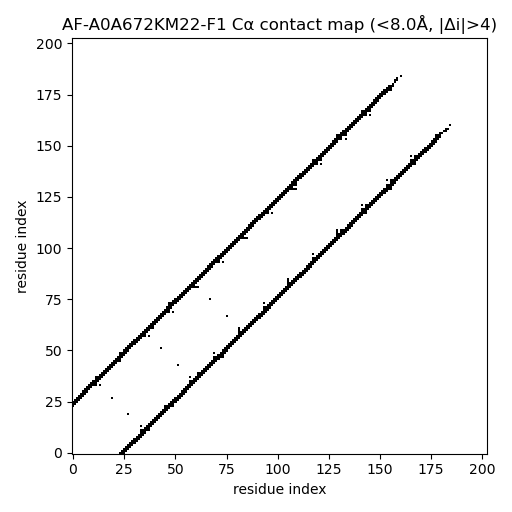ea (backbone atoms only — not comparable to full-atom values): 10362 Å² total; per-residue (Å²): 124,58,80,49,77,49,77,50,77,50,80,45,85,45,77,48,78,49,79,47,79,46,82,43,59,38,42,40,39,41,39,39,40,34,41,34,44,36,40,41,38,39,39,40,38,36,42,40,41,37,39,40,40,41,42,42,40,31,62,30,40,35,39,40,40,41,38,41,40,33,43,43,40,39,38,41,38,39,40,40,39,32,59,31,40,36,40,40,39,41,40,40,40,32,61,29,40,35,39,41,39,39,41,41,39,34,54,31,41,37,38,42,40,40,39,41,40,32,60,28,42,38,38,41,42,40,40,42,41,36,64,29,43,38,38,41,41,38,40,43,40,29,64,24,47,35,40,40,40,39,40,41,41,31,60,37,59,63,43,77,48,78,48,80,48,67,74,47,64,73,48,78,49,76,49,79,48,71,64,76,88,87,71,84,86,86,84,89,82,83,90,80,84,84,82,88,84,82,88,86,81,88,134

Organism: Sinocyclocheilus grahami (NCBI:txid75366)

Nearest PDB structures (foldseek):
  5awf-assembly1_B  TM=2.328E-01  e=1.052E-02  Escherichia coli K-12
  5awg-assembly2_F  TM=2.903E-01  e=1.691E-01  Escherichia coli K-12
  4opw-assembly2_B  TM=2.029E-01  e=6.781E-01  Parabacteroides merdae ATCC 43184
  3ljy-assembly2_B  TM=2.114E-01  e=4.577E+00  Parabacteroides distasonis ATCC 8503

pLDDT: mean 74.39, std 14.99, range [28.53, 86.44]